Protein AF-A0AAP7IRE2-F1 (afdb_monomer_lite)

Sequence (214 aa):
MSQIKGNGFIITEENGCYTMSWMTGGHQEREVTYPVSKELVDKALRSEQDAYEVELFLETGEWVTKESKEIAMQSYFRSTPTRILVNPSSVERLFSNQEFEELLHKAISSELNPTELDAIGTVDNHLELLLADPVGWQEEIEAVHLEILQEKLNNYIYFLESKQYVERYGDKFDKKVIHITFQYSPSDNGLAFLAAVQKVLQPTDMSLKVELPE

pLDDT: mean 93.35, std 7.05, range [46.44, 98.81]

Structure (mmCIF, N/CA/C/O backbone):
data_AF-A0AAP7IRE2-F1
#
_entry.id   AF-A0AAP7IRE2-F1
#
loop_
_atom_site.group_PDB
_atom_site.id
_atom_site.type_symbol
_atom_site.label_atom_id
_atom_site.label_alt_id
_atom_site.label_comp_id
_atom_site.label_asym_id
_atom_site.label_entity_id
_atom_site.label_seq_id
_atom_site.pdbx_PDB_ins_code
_atom_site.Cartn_x
_atom_site.Cartn_y
_atom_site.Cartn_z
_atom_site.occupancy
_atom_site.B_iso_or_equiv
_atom_site.auth_seq_id
_atom_site.auth_comp_id
_atom_site.auth_asym_id
_atom_site.auth_atom_id
_atom_site.pdbx_PDB_model_num
ATOM 1 N N . MET A 1 1 ? 17.790 -4.896 -54.749 1.00 78.69 1 MET A N 1
ATOM 2 C CA . MET A 1 1 ? 16.922 -4.812 -53.565 1.00 78.69 1 MET A CA 1
ATOM 3 C C . MET A 1 1 ? 16.882 -6.176 -52.908 1.00 78.69 1 MET A C 1
ATOM 5 O O . MET A 1 1 ? 16.417 -7.127 -53.531 1.00 78.69 1 MET A O 1
ATOM 9 N N . SER A 1 2 ? 17.439 -6.282 -51.708 1.00 88.94 2 SER A N 1
ATOM 10 C CA . SER A 1 2 ? 17.362 -7.482 -50.876 1.00 88.94 2 SER A CA 1
ATOM 11 C C . SER A 1 2 ? 16.531 -7.181 -49.625 1.00 88.94 2 SER A C 1
ATOM 13 O O . SER A 1 2 ? 16.519 -6.049 -49.148 1.00 88.94 2 SER A O 1
ATOM 15 N N . GLN A 1 3 ? 15.769 -8.166 -49.144 1.00 90.44 3 GLN A N 1
ATOM 16 C CA . GLN A 1 3 ? 14.924 -8.029 -47.956 1.00 90.44 3 GLN A CA 1
ATOM 17 C C . GLN A 1 3 ? 15.244 -9.127 -46.948 1.00 90.44 3 GLN A C 1
ATOM 19 O O . GLN A 1 3 ? 15.321 -10.304 -47.307 1.00 90.44 3 GLN A O 1
ATOM 24 N N . ILE A 1 4 ? 15.384 -8.738 -45.687 1.00 91.25 4 ILE A N 1
ATOM 25 C CA . ILE A 1 4 ? 15.591 -9.630 -44.548 1.00 91.25 4 ILE A CA 1
ATOM 26 C C . ILE A 1 4 ? 14.412 -9.424 -43.601 1.00 91.25 4 ILE A C 1
ATOM 28 O O . ILE A 1 4 ? 14.101 -8.294 -43.235 1.00 91.25 4 ILE A O 1
ATOM 32 N N . LYS A 1 5 ? 13.738 -10.509 -43.218 1.00 89.62 5 LYS A N 1
ATOM 33 C CA . LYS A 1 5 ? 12.622 -10.465 -42.266 1.00 89.62 5 LYS A CA 1
ATOM 34 C C . LYS A 1 5 ? 13.112 -10.921 -40.899 1.00 89.62 5 LYS A C 1
ATOM 36 O O . LYS A 1 5 ? 13.567 -12.057 -40.772 1.00 89.62 5 LYS A O 1
ATOM 41 N N . GLY A 1 6 ? 13.033 -10.032 -39.917 1.00 83.62 6 GLY A N 1
ATOM 42 C CA . GLY A 1 6 ? 13.197 -10.353 -38.505 1.00 83.62 6 GLY A CA 1
ATOM 43 C C . GLY A 1 6 ? 11.851 -10.642 -37.843 1.00 83.62 6 GLY A C 1
ATOM 44 O O . GLY A 1 6 ? 10.799 -10.574 -38.484 1.00 83.62 6 GLY A O 1
ATOM 45 N N . ASN A 1 7 ? 11.872 -10.973 -36.553 1.00 81.75 7 ASN A N 1
ATOM 46 C CA . ASN A 1 7 ? 10.638 -11.082 -35.782 1.00 81.75 7 ASN A CA 1
ATOM 47 C C . ASN A 1 7 ? 10.113 -9.669 -35.478 1.00 81.75 7 ASN A C 1
ATOM 49 O O . ASN A 1 7 ? 10.723 -8.956 -34.692 1.00 81.75 7 ASN A O 1
ATOM 53 N N . GLY A 1 8 ? 9.027 -9.255 -36.136 1.00 83.75 8 GLY A N 1
ATOM 54 C CA . GLY A 1 8 ? 8.402 -7.938 -35.938 1.00 83.75 8 GLY A CA 1
ATOM 55 C C . GLY A 1 8 ? 8.914 -6.803 -36.836 1.00 83.75 8 GLY A C 1
ATOM 56 O O . GLY A 1 8 ? 8.267 -5.762 -36.893 1.00 83.75 8 GLY A O 1
ATOM 57 N N . PHE A 1 9 ? 9.991 -7.014 -37.604 1.00 91.38 9 PHE A N 1
ATOM 58 C CA . PHE A 1 9 ? 10.590 -5.985 -38.465 1.00 91.38 9 PHE A CA 1
ATOM 59 C C . PHE A 1 9 ? 11.077 -6.520 -39.825 1.00 91.38 9 PHE A C 1
ATOM 61 O O . PHE A 1 9 ? 11.317 -7.717 -40.016 1.00 91.38 9 PHE A O 1
ATOM 68 N N . ILE A 1 10 ? 11.269 -5.615 -40.786 1.00 94.06 10 ILE A N 1
ATOM 69 C CA . ILE A 1 10 ? 11.796 -5.878 -42.130 1.00 94.06 10 ILE A CA 1
ATOM 70 C C . ILE A 1 10 ? 12.982 -4.948 -42.388 1.00 94.06 10 ILE A C 1
ATOM 72 O O . ILE A 1 10 ? 12.887 -3.743 -42.190 1.00 94.06 10 ILE A O 1
ATOM 76 N N . ILE A 1 11 ? 14.097 -5.492 -42.876 1.00 95.38 11 ILE A N 1
ATOM 77 C CA . ILE A 1 11 ? 15.248 -4.715 -43.346 1.00 95.38 11 ILE A CA 1
ATOM 78 C C . ILE A 1 11 ? 15.305 -4.802 -44.869 1.00 95.38 11 ILE A C 1
ATOM 80 O O . ILE A 1 11 ? 15.346 -5.901 -45.424 1.00 95.38 11 ILE A O 1
ATOM 84 N N . THR A 1 12 ? 15.336 -3.654 -45.544 1.00 95.44 12 THR A N 1
ATOM 85 C CA . THR A 1 12 ? 15.512 -3.559 -46.999 1.00 95.44 12 THR A CA 1
ATOM 86 C C . THR A 1 12 ? 16.860 -2.929 -47.315 1.00 95.44 12 THR A C 1
ATOM 88 O O . THR A 1 12 ? 17.174 -1.849 -46.817 1.00 95.44 12 THR A O 1
ATOM 91 N N . GLU A 1 13 ? 17.643 -3.590 -48.164 1.00 93.50 13 GLU A N 1
ATOM 92 C CA . GLU A 1 13 ? 18.909 -3.085 -48.691 1.00 93.50 13 GLU A CA 1
ATOM 93 C C . GLU A 1 13 ? 18.780 -2.780 -50.188 1.00 93.50 13 GLU A C 1
ATOM 95 O O . GLU A 1 13 ? 18.310 -3.595 -50.994 1.00 93.50 13 GLU A O 1
ATOM 100 N N . GLU A 1 14 ? 19.202 -1.575 -50.559 1.00 92.69 14 GLU A N 1
ATOM 101 C CA . GLU A 1 14 ? 19.264 -1.110 -51.937 1.00 92.69 14 GLU A CA 1
ATOM 102 C C . GLU A 1 14 ? 20.531 -0.274 -52.150 1.00 92.69 14 GLU A C 1
ATOM 104 O O . GLU A 1 14 ? 20.698 0.795 -51.567 1.00 92.69 14 GLU A O 1
ATOM 109 N N . ASN A 1 15 ? 21.435 -0.767 -53.004 1.00 89.69 15 ASN A N 1
ATOM 110 C CA . ASN A 1 15 ? 22.696 -0.104 -53.359 1.00 89.69 15 ASN A CA 1
ATOM 111 C C . ASN A 1 15 ? 23.579 0.241 -52.141 1.00 89.69 15 ASN A C 1
ATOM 113 O O . ASN A 1 15 ? 24.249 1.273 -52.125 1.00 89.69 15 ASN A O 1
ATOM 117 N N . GLY A 1 16 ? 23.585 -0.616 -51.115 1.00 84.94 16 GLY A N 1
ATOM 118 C CA . GLY A 1 16 ? 24.336 -0.397 -49.877 1.00 84.94 16 GLY A CA 1
ATOM 119 C C . GLY A 1 16 ? 23.684 0.572 -48.882 1.00 84.94 16 GLY A C 1
ATOM 120 O O . GLY A 1 16 ? 24.255 0.797 -47.814 1.00 84.94 16 GLY A O 1
ATOM 121 N N . CYS A 1 17 ? 22.503 1.115 -49.190 1.00 90.44 17 CYS A N 1
ATOM 122 C CA . CYS A 1 17 ? 21.661 1.838 -48.241 1.00 90.44 17 CYS A CA 1
ATOM 123 C C . CYS A 1 17 ? 20.663 0.870 -47.598 1.00 90.44 17 CYS A C 1
ATOM 125 O O . CYS A 1 17 ? 20.005 0.104 -48.302 1.00 90.44 17 CYS A O 1
ATOM 127 N N . TYR A 1 18 ? 20.538 0.918 -46.271 1.00 95.31 18 TYR A N 1
ATOM 128 C CA . TYR A 1 18 ? 19.639 0.049 -45.516 1.00 95.31 18 TYR A CA 1
ATOM 129 C C . TYR A 1 18 ? 18.501 0.867 -44.908 1.00 95.31 18 TYR A C 1
ATOM 131 O O . TYR A 1 18 ? 18.697 1.986 -44.431 1.00 95.31 18 TYR A O 1
ATOM 139 N N . THR A 1 19 ? 17.312 0.280 -44.897 1.00 95.81 19 THR A N 1
ATOM 140 C CA . THR A 1 19 ? 16.141 0.781 -44.172 1.00 95.81 19 THR A CA 1
ATOM 141 C C . THR A 1 19 ? 15.572 -0.336 -43.312 1.00 95.81 19 THR A C 1
ATOM 143 O O . THR A 1 19 ? 15.639 -1.500 -43.704 1.00 95.81 19 THR A O 1
ATOM 146 N N . MET A 1 20 ? 15.040 0.011 -42.144 1.00 94.88 20 MET A N 1
ATOM 147 C CA . MET A 1 20 ? 14.354 -0.908 -41.237 1.00 94.88 20 MET A CA 1
ATOM 148 C C . MET A 1 20 ? 12.919 -0.418 -41.038 1.00 94.88 20 MET A C 1
ATOM 150 O O . MET A 1 20 ? 12.722 0.772 -40.783 1.00 94.88 20 MET A O 1
ATOM 154 N N . SER A 1 21 ? 11.935 -1.306 -41.190 1.00 93.69 21 SER A N 1
ATOM 155 C CA . SER A 1 21 ? 10.514 -1.023 -40.979 1.00 93.69 21 SER A CA 1
ATOM 156 C C . SER A 1 21 ? 9.860 -2.003 -40.010 1.00 93.69 21 SER A C 1
ATOM 158 O O . SER A 1 21 ? 10.230 -3.175 -39.963 1.00 93.69 21 SER A O 1
ATOM 160 N N . TRP A 1 22 ? 8.908 -1.521 -39.215 1.00 92.25 22 TRP A N 1
ATOM 161 C CA . TRP A 1 22 ? 8.121 -2.310 -38.260 1.00 92.25 22 TRP A CA 1
ATOM 162 C C . TRP A 1 22 ? 6.762 -1.643 -38.023 1.00 92.25 22 TRP A C 1
ATOM 164 O O . TRP A 1 22 ? 6.542 -0.493 -38.411 1.00 92.25 22 TRP A O 1
ATOM 174 N N . MET A 1 23 ? 5.840 -2.368 -37.390 1.00 87.94 23 MET A N 1
ATOM 175 C CA . MET A 1 23 ? 4.554 -1.818 -36.953 1.00 87.94 23 MET A CA 1
ATOM 176 C C . MET A 1 23 ? 4.707 -1.213 -35.554 1.00 87.94 23 MET A C 1
ATOM 178 O O . MET A 1 23 ? 5.136 -1.900 -34.629 1.00 87.94 23 MET A O 1
ATOM 182 N N . THR A 1 24 ? 4.331 0.053 -35.364 1.00 78.25 24 THR A N 1
ATOM 183 C CA . THR A 1 24 ? 4.321 0.673 -34.031 1.00 78.25 24 THR A CA 1
ATOM 184 C C . THR A 1 24 ? 3.213 0.039 -33.190 1.00 78.25 24 THR A C 1
ATOM 186 O O . THR A 1 24 ? 2.031 0.251 -33.470 1.00 78.25 24 THR A O 1
ATOM 189 N N . GLY A 1 25 ? 3.568 -0.746 -32.172 1.00 65.50 25 GLY A N 1
ATOM 190 C CA . GLY A 1 25 ? 2.590 -1.331 -31.252 1.00 65.50 25 GLY A CA 1
ATOM 191 C C . GLY A 1 25 ? 1.790 -0.254 -30.502 1.00 65.50 25 GLY A C 1
ATOM 192 O O . GLY A 1 25 ? 2.346 0.756 -30.079 1.00 65.50 25 GLY A O 1
ATOM 193 N N . GLY A 1 26 ? 0.474 -0.447 -30.337 1.00 60.16 26 GLY A N 1
ATOM 194 C CA . GLY A 1 26 ? -0.407 0.474 -29.601 1.00 60.16 26 GLY A CA 1
ATOM 195 C C . GLY A 1 26 ? -1.767 0.716 -30.270 1.00 60.16 26 GLY A C 1
ATOM 196 O O . GLY A 1 26 ? -2.127 0.058 -31.238 1.00 60.16 26 GLY A O 1
ATOM 197 N N . HIS A 1 27 ? -2.543 1.678 -29.751 1.00 46.44 27 HIS A N 1
ATOM 198 C CA . HIS A 1 27 ? -3.902 1.990 -30.236 1.00 46.44 27 HIS A CA 1
ATOM 199 C C . HIS A 1 27 ? -3.963 2.572 -31.664 1.00 46.44 27 HIS A C 1
ATOM 201 O O . HIS A 1 27 ? -5.038 2.606 -32.261 1.00 46.44 27 HIS A O 1
ATOM 207 N N . GLN A 1 28 ? -2.836 3.045 -32.204 1.00 58.00 28 GLN A N 1
ATOM 208 C CA . GLN A 1 28 ? -2.701 3.530 -33.579 1.00 58.00 28 GLN A CA 1
ATOM 209 C C . GLN A 1 28 ? -1.555 2.781 -34.259 1.00 58.00 28 GLN A C 1
ATOM 211 O O . GLN A 1 28 ? -0.432 3.273 -34.340 1.00 58.00 28 GLN A O 1
ATOM 216 N N . GLU A 1 29 ? -1.848 1.565 -34.709 1.00 75.69 29 GLU A N 1
ATOM 217 C CA . GLU A 1 29 ? -0.893 0.728 -35.426 1.00 75.69 29 GLU A CA 1
ATOM 218 C C . GLU A 1 29 ? -0.570 1.361 -36.790 1.00 75.69 29 GLU A C 1
ATOM 220 O O . GLU A 1 29 ? -1.462 1.581 -37.615 1.00 75.69 29 GLU A O 1
ATOM 225 N N . ARG A 1 30 ? 0.701 1.690 -37.032 1.00 85.12 30 ARG A N 1
ATOM 226 C CA . ARG A 1 30 ? 1.189 2.163 -38.332 1.00 85.12 30 ARG A CA 1
ATOM 227 C C . ARG A 1 30 ? 2.556 1.567 -38.624 1.00 85.12 30 ARG A C 1
ATOM 229 O O . ARG A 1 30 ? 3.348 1.362 -37.710 1.00 85.12 30 ARG A O 1
ATOM 236 N N . GLU A 1 31 ? 2.837 1.331 -39.898 1.00 89.44 31 GLU A N 1
ATOM 237 C CA . GLU A 1 31 ? 4.188 0.982 -40.323 1.00 89.44 31 GLU A CA 1
ATOM 238 C C . GLU A 1 31 ? 5.069 2.236 -40.275 1.00 89.44 31 GLU A C 1
ATOM 240 O O . GLU A 1 31 ? 4.707 3.289 -40.812 1.00 89.44 31 GLU A O 1
ATOM 245 N N . VAL A 1 32 ? 6.219 2.131 -39.619 1.00 91.38 32 VAL A N 1
ATOM 246 C CA . VAL A 1 32 ? 7.272 3.150 -39.628 1.00 91.38 32 VAL A CA 1
ATOM 247 C C . VAL A 1 32 ? 8.489 2.613 -40.361 1.00 91.38 32 VAL A C 1
ATOM 249 O O . VAL A 1 32 ? 8.695 1.406 -40.439 1.00 91.38 32 VAL A O 1
ATOM 252 N N . THR A 1 33 ? 9.282 3.494 -40.966 1.00 94.56 33 THR A N 1
ATOM 253 C CA . THR A 1 33 ? 10.489 3.113 -41.710 1.00 94.56 33 THR A CA 1
ATOM 254 C C . THR A 1 33 ? 11.581 4.139 -41.471 1.00 94.56 33 THR A C 1
ATOM 256 O O . THR A 1 33 ? 11.363 5.334 -41.675 1.00 94.56 33 THR A O 1
ATOM 259 N N . TYR A 1 34 ? 12.764 3.668 -41.085 1.00 94.62 34 TYR A N 1
ATOM 260 C CA . TYR A 1 34 ? 13.911 4.512 -40.766 1.00 94.62 34 TYR A CA 1
ATOM 261 C C . TYR A 1 34 ? 15.153 4.081 -41.556 1.00 94.62 34 TYR A C 1
ATOM 263 O O . TYR A 1 34 ? 15.351 2.883 -41.789 1.00 94.62 34 TYR A O 1
ATOM 271 N N . PRO A 1 35 ? 16.013 5.028 -41.978 1.00 95.31 35 PRO A N 1
ATOM 272 C CA . PRO A 1 35 ? 17.335 4.690 -42.491 1.00 95.31 35 PRO A CA 1
ATOM 273 C C . PRO A 1 35 ? 18.185 4.094 -41.365 1.00 95.31 35 PRO A C 1
ATOM 275 O O . PRO A 1 35 ? 18.185 4.599 -40.245 1.00 95.31 35 PRO A O 1
ATOM 278 N N . VAL A 1 36 ? 18.934 3.034 -41.663 1.00 95.31 36 VAL A N 1
ATOM 279 C CA . VAL A 1 36 ? 19.725 2.299 -40.668 1.00 95.31 36 VAL A CA 1
ATOM 280 C C . VAL A 1 36 ? 21.137 2.037 -41.198 1.00 95.31 36 VAL A C 1
ATOM 282 O O . VAL A 1 36 ? 21.349 1.882 -42.401 1.00 95.31 36 VAL A O 1
ATOM 285 N N . SER A 1 37 ? 22.141 2.037 -40.320 1.00 94.94 37 SER A N 1
ATOM 286 C CA . SER A 1 37 ? 23.516 1.707 -40.711 1.00 94.94 37 SER A CA 1
ATOM 287 C C . SER A 1 37 ? 23.710 0.191 -40.773 1.00 94.94 37 SER A C 1
ATOM 289 O O . SER A 1 37 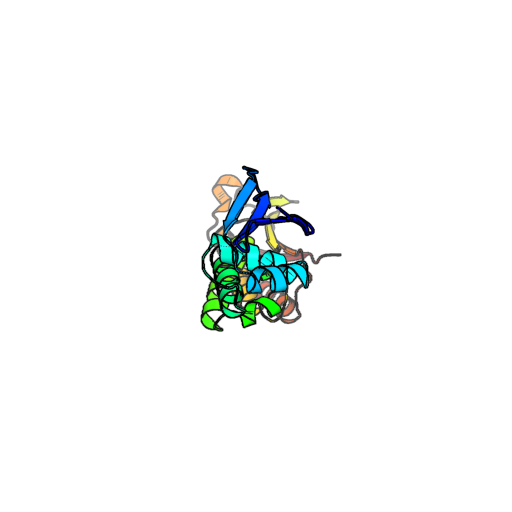? 23.018 -0.561 -40.089 1.00 94.94 37 SER A O 1
ATOM 291 N N . LYS A 1 38 ? 24.699 -0.277 -41.542 1.00 93.31 38 LYS A N 1
ATOM 292 C CA . LYS A 1 38 ? 25.033 -1.710 -41.588 1.00 93.31 38 LYS A CA 1
ATOM 293 C C . LYS A 1 38 ? 25.378 -2.280 -40.202 1.00 93.31 38 LYS A C 1
ATOM 295 O O . LYS A 1 38 ? 24.999 -3.399 -39.893 1.00 93.31 38 LYS A O 1
ATOM 300 N N . GLU A 1 39 ? 26.045 -1.500 -39.353 1.00 93.50 39 GLU A N 1
ATOM 301 C CA . GLU A 1 39 ? 26.366 -1.902 -37.976 1.00 93.50 39 GLU A CA 1
ATOM 302 C C . GLU A 1 39 ? 25.104 -2.136 -37.130 1.00 93.50 39 GLU A C 1
ATOM 304 O O . GLU A 1 39 ? 25.021 -3.115 -36.390 1.00 93.50 39 GLU A O 1
ATOM 309 N N . LEU A 1 40 ? 24.101 -1.266 -37.272 1.00 93.56 40 LEU A N 1
AT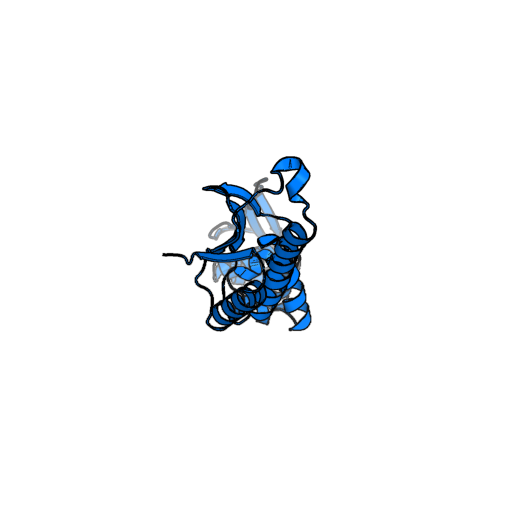OM 310 C CA . LEU A 1 40 ? 22.817 -1.403 -36.585 1.00 93.56 40 LEU A CA 1
ATOM 311 C C . LEU A 1 40 ? 22.001 -2.580 -37.130 1.00 93.56 40 LEU A C 1
ATOM 313 O O . LEU A 1 40 ? 21.372 -3.283 -36.346 1.00 93.56 40 LEU A O 1
ATOM 317 N N . VAL A 1 41 ? 22.070 -2.850 -38.438 1.00 93.81 41 VAL A N 1
ATOM 318 C CA . VAL A 1 41 ? 21.511 -4.073 -39.043 1.00 93.81 41 VAL A CA 1
ATOM 319 C C . VAL A 1 41 ? 22.148 -5.314 -38.416 1.00 93.81 41 VAL A C 1
ATOM 321 O O . VAL A 1 41 ? 21.441 -6.208 -37.953 1.00 93.81 41 VAL A O 1
ATOM 324 N N . ASP A 1 42 ? 23.479 -5.347 -38.333 1.00 94.31 42 ASP A N 1
ATOM 325 C CA . ASP A 1 42 ? 24.215 -6.465 -37.743 1.00 94.31 42 ASP A CA 1
ATOM 326 C C . ASP A 1 42 ? 23.921 -6.629 -36.243 1.00 94.31 42 ASP A C 1
ATOM 328 O O . ASP A 1 42 ? 24.018 -7.746 -35.738 1.00 94.31 42 ASP A O 1
ATOM 332 N N . LYS A 1 43 ? 23.576 -5.556 -35.513 1.00 93.38 43 LYS A N 1
ATOM 333 C CA . LYS A 1 43 ? 23.096 -5.636 -34.121 1.00 93.38 43 LYS A CA 1
ATOM 334 C C . LYS A 1 43 ? 21.668 -6.175 -34.060 1.00 93.38 43 LYS A C 1
ATOM 336 O O . LYS A 1 43 ? 21.450 -7.158 -33.361 1.00 93.38 43 LYS A O 1
ATOM 341 N N . ALA A 1 44 ? 20.731 -5.602 -34.816 1.00 91.88 44 ALA A N 1
ATOM 342 C CA . ALA A 1 44 ? 19.322 -6.002 -34.806 1.00 91.88 44 ALA A CA 1
ATOM 343 C C . ALA A 1 44 ? 19.120 -7.489 -35.149 1.00 91.88 44 ALA A C 1
ATOM 345 O O . ALA A 1 44 ? 18.232 -8.144 -34.617 1.00 91.88 44 ALA A O 1
ATOM 346 N N . LEU A 1 45 ? 19.979 -8.062 -35.995 1.00 93.19 45 LEU A N 1
ATOM 347 C CA . LEU A 1 45 ? 19.909 -9.477 -36.367 1.00 93.19 45 LEU A CA 1
ATOM 348 C C . LEU A 1 45 ? 20.499 -10.449 -35.321 1.00 93.19 45 LEU A C 1
ATOM 350 O O . LEU A 1 45 ? 20.427 -11.660 -35.529 1.00 93.19 45 LEU A O 1
ATOM 354 N N . ARG A 1 46 ? 21.083 -9.971 -34.209 1.00 92.75 46 ARG A N 1
ATOM 355 C CA . ARG A 1 46 ? 21.684 -10.836 -33.167 1.00 92.75 46 ARG A CA 1
ATOM 356 C C . ARG A 1 46 ? 20.657 -11.458 -32.232 1.00 92.75 46 ARG A C 1
ATOM 358 O O . ARG A 1 46 ? 20.813 -12.617 -31.855 1.00 92.75 46 ARG A O 1
ATOM 365 N N . SER A 1 47 ? 19.654 -10.689 -31.819 1.00 89.62 47 SER A N 1
ATOM 366 C CA . SER A 1 47 ? 18.618 -11.123 -30.883 1.00 89.62 47 SER A CA 1
ATOM 367 C C . SER A 1 47 ? 17.393 -10.212 -30.957 1.00 89.62 47 SER A C 1
ATOM 369 O O . SER A 1 47 ? 17.484 -9.080 -31.425 1.00 89.62 47 SER A O 1
ATOM 371 N N . GLU A 1 48 ? 16.252 -10.679 -30.448 1.00 85.00 48 GLU A N 1
ATOM 372 C CA . GLU A 1 48 ? 15.035 -9.857 -30.346 1.00 85.00 48 GLU A CA 1
ATOM 373 C C . GLU A 1 48 ? 15.240 -8.633 -29.441 1.00 85.00 48 GLU A C 1
ATOM 375 O O . GLU A 1 48 ? 14.758 -7.546 -29.746 1.00 85.00 48 GLU A O 1
ATOM 380 N N . GLN A 1 49 ? 16.018 -8.784 -28.363 1.00 83.88 49 GLN A N 1
ATOM 381 C CA . GLN A 1 49 ? 16.374 -7.676 -27.474 1.00 83.88 49 GLN A CA 1
ATOM 382 C C . GLN A 1 49 ? 17.225 -6.626 -28.199 1.00 83.88 49 GLN A C 1
ATOM 384 O O . GLN A 1 49 ? 16.987 -5.430 -28.045 1.00 83.88 49 GLN A O 1
ATOM 389 N N . ASP A 1 50 ? 18.207 -7.062 -28.995 1.00 88.19 50 ASP A N 1
ATOM 390 C CA . ASP A 1 50 ? 19.029 -6.153 -29.792 1.00 88.19 50 ASP A CA 1
ATOM 391 C C . ASP A 1 50 ? 18.198 -5.437 -30.861 1.00 88.19 50 ASP A C 1
ATOM 393 O O . ASP A 1 50 ? 18.380 -4.237 -31.047 1.00 88.19 50 ASP A O 1
ATOM 397 N N . ALA A 1 51 ? 17.283 -6.142 -31.537 1.00 88.94 51 ALA A N 1
ATOM 398 C CA . ALA A 1 51 ? 16.361 -5.551 -32.506 1.00 88.94 51 ALA A CA 1
ATOM 399 C C . ALA A 1 51 ? 15.504 -4.450 -31.875 1.00 88.94 51 ALA A C 1
ATOM 401 O O . ALA A 1 51 ? 15.495 -3.333 -32.382 1.00 88.94 51 ALA A O 1
ATOM 402 N N . TYR A 1 52 ? 14.886 -4.730 -30.725 1.00 87.00 52 TYR A N 1
ATOM 403 C CA . TYR A 1 52 ? 14.082 -3.755 -29.989 1.00 87.00 52 TYR A CA 1
ATOM 404 C C . TYR A 1 52 ? 14.895 -2.526 -29.547 1.00 87.00 52 TYR A C 1
ATOM 406 O O . TYR A 1 52 ? 14.426 -1.393 -29.627 1.00 87.00 52 TYR A O 1
ATOM 414 N N . GLU A 1 53 ? 16.144 -2.715 -29.109 1.00 87.50 53 GLU A N 1
ATOM 415 C CA . GLU A 1 53 ? 17.033 -1.593 -28.784 1.00 87.50 53 GLU A CA 1
ATOM 416 C C . GLU A 1 53 ? 17.379 -0.741 -30.012 1.00 87.50 53 GLU A C 1
ATOM 418 O O . GLU A 1 53 ? 17.477 0.480 -29.885 1.00 87.50 53 GLU A O 1
ATOM 423 N N . VAL A 1 54 ? 17.564 -1.359 -31.188 1.00 90.00 54 VAL A N 1
ATOM 424 C CA . VAL A 1 54 ? 17.772 -0.632 -32.451 1.00 90.00 54 VAL A CA 1
ATOM 425 C C . VAL A 1 54 ? 16.509 0.122 -32.863 1.00 90.00 54 VAL A C 1
ATOM 427 O O . VAL A 1 54 ? 16.621 1.285 -33.240 1.00 90.00 54 VAL A O 1
ATOM 430 N N . GLU A 1 55 ? 15.326 -0.489 -32.762 1.00 90.88 55 GLU A N 1
ATOM 431 C CA . GLU A 1 55 ? 14.041 0.178 -33.020 1.00 90.88 55 GLU A CA 1
ATOM 432 C C . GLU A 1 55 ? 13.902 1.429 -32.147 1.00 90.88 55 GLU A C 1
ATOM 434 O O . GLU A 1 55 ? 13.739 2.531 -32.668 1.00 90.88 55 GLU A O 1
ATOM 439 N N . LEU A 1 56 ? 14.093 1.294 -30.830 1.00 87.44 56 LEU A N 1
ATOM 440 C CA . LEU A 1 56 ? 13.961 2.418 -29.905 1.00 87.44 56 LEU A CA 1
ATOM 441 C C . LEU A 1 56 ? 15.021 3.508 -30.145 1.00 87.44 56 LEU A C 1
ATOM 443 O O . LEU A 1 56 ? 14.704 4.696 -30.061 1.00 87.44 56 LEU A O 1
ATOM 447 N N . PHE A 1 57 ? 16.253 3.133 -30.510 1.00 90.75 57 PHE A N 1
ATOM 448 C CA . PHE A 1 57 ? 17.288 4.087 -30.925 1.00 90.75 57 PHE A CA 1
ATOM 449 C C . PHE A 1 57 ? 16.900 4.848 -32.199 1.00 90.75 57 PHE A C 1
ATOM 451 O O . PHE A 1 57 ? 17.122 6.053 -32.282 1.00 90.75 57 PHE A O 1
ATOM 458 N N . LEU A 1 58 ? 16.307 4.179 -33.191 1.00 91.19 58 LEU A N 1
ATOM 459 C CA . LEU A 1 58 ? 15.866 4.822 -34.430 1.00 91.19 58 LEU A CA 1
ATOM 460 C C . LEU A 1 58 ? 14.672 5.765 -34.200 1.00 91.19 58 LEU A C 1
ATOM 462 O O . LEU A 1 58 ? 14.592 6.802 -34.859 1.00 91.19 58 LEU A O 1
ATOM 466 N N . GLU A 1 59 ? 13.778 5.451 -33.256 1.00 87.25 59 GLU A N 1
ATOM 467 C CA . GLU A 1 59 ? 12.647 6.322 -32.900 1.00 87.25 59 GLU A CA 1
ATOM 468 C C . GLU A 1 59 ? 13.066 7.545 -32.081 1.00 87.25 59 GLU A C 1
ATOM 470 O O . GLU A 1 59 ? 12.568 8.647 -32.320 1.00 87.25 59 GLU A O 1
ATOM 475 N N . THR A 1 60 ? 13.954 7.356 -31.103 1.00 84.25 60 THR A N 1
ATOM 476 C CA . THR A 1 60 ? 14.279 8.382 -30.095 1.00 84.25 60 THR A CA 1
ATOM 477 C C . THR A 1 60 ? 15.585 9.120 -30.373 1.00 84.25 60 THR A C 1
ATOM 479 O O . THR A 1 60 ? 15.775 10.233 -29.890 1.00 84.25 60 THR A O 1
ATOM 482 N N . GLY A 1 61 ? 16.486 8.522 -31.154 1.00 86.31 61 GLY A N 1
ATOM 483 C CA . GLY A 1 61 ? 17.860 8.986 -31.339 1.00 86.31 61 GLY A CA 1
ATOM 484 C C . GLY A 1 61 ? 18.803 8.639 -30.180 1.00 86.31 61 GLY A C 1
ATOM 485 O O . GLY A 1 61 ? 19.981 8.992 -30.244 1.00 86.31 61 GLY A O 1
ATOM 486 N N . GLU A 1 62 ? 18.324 7.951 -29.137 1.00 85.38 62 GLU A N 1
ATOM 487 C CA . GLU A 1 62 ? 19.091 7.630 -27.932 1.00 85.38 62 GLU A CA 1
ATOM 488 C C . GLU A 1 62 ? 19.112 6.125 -27.653 1.00 85.38 62 GLU A C 1
ATOM 490 O O . GLU A 1 62 ? 18.139 5.402 -27.863 1.00 85.38 62 GLU A O 1
ATOM 495 N N . TRP A 1 63 ? 20.254 5.622 -27.182 1.00 85.69 63 TRP A N 1
ATOM 496 C CA . TRP A 1 63 ? 20.357 4.221 -26.788 1.00 85.69 63 TRP A CA 1
ATOM 497 C C . TRP A 1 63 ? 19.717 3.999 -25.430 1.00 85.69 63 TRP A C 1
ATOM 499 O O . TRP A 1 63 ? 19.974 4.740 -24.482 1.00 85.69 63 TRP A O 1
ATOM 509 N N . VAL A 1 64 ? 18.988 2.893 -25.307 1.00 80.94 64 VAL A N 1
ATOM 510 C CA . VAL A 1 64 ? 18.478 2.438 -24.017 1.00 80.94 64 VAL A CA 1
ATOM 511 C C . VAL A 1 64 ? 19.635 1.960 -23.146 1.00 80.94 64 VAL A C 1
ATOM 513 O O . VAL A 1 64 ? 20.061 0.806 -23.195 1.00 80.94 64 VAL A O 1
ATOM 516 N N . THR A 1 65 ? 20.160 2.850 -22.319 1.00 82.56 65 THR A N 1
ATOM 517 C CA . THR A 1 65 ? 21.159 2.509 -21.310 1.00 82.56 65 THR A CA 1
ATOM 518 C C . THR A 1 65 ? 20.487 1.942 -20.064 1.00 82.56 65 THR A C 1
ATOM 520 O O . THR A 1 65 ? 19.298 2.157 -19.819 1.00 82.56 65 THR A O 1
ATOM 523 N N . LYS A 1 66 ? 21.260 1.247 -19.223 1.00 81.19 66 LYS A N 1
ATOM 524 C CA . LYS A 1 66 ? 20.798 0.853 -17.885 1.00 81.19 66 LYS A CA 1
ATOM 525 C C . LYS A 1 66 ? 20.273 2.063 -17.094 1.00 81.19 66 LYS A C 1
ATOM 527 O O . LYS A 1 66 ? 19.210 1.973 -16.494 1.00 81.19 66 LYS A O 1
ATOM 532 N N . GLU A 1 67 ? 20.977 3.188 -17.177 1.00 85.00 67 GLU A N 1
ATOM 533 C CA . GLU A 1 67 ? 20.600 4.451 -16.539 1.00 85.00 67 GLU A CA 1
ATOM 534 C C . GLU A 1 67 ? 19.253 4.980 -17.056 1.00 85.00 67 GLU A C 1
ATOM 536 O O . GLU A 1 67 ? 18.378 5.306 -16.262 1.00 85.00 67 GLU A O 1
ATOM 541 N N . SER A 1 68 ? 19.019 4.971 -18.374 1.00 82.81 68 SER A N 1
ATOM 542 C CA . SER A 1 68 ? 17.731 5.401 -18.943 1.00 82.81 68 SER A CA 1
ATOM 543 C C . SER A 1 68 ? 16.556 4.522 -18.486 1.00 82.81 68 SER A C 1
ATOM 545 O O . SER A 1 68 ? 15.472 5.037 -18.209 1.00 82.81 68 SER A O 1
ATOM 547 N N . LYS A 1 69 ? 16.775 3.204 -18.329 1.00 84.00 69 LYS A N 1
ATOM 548 C CA . LYS A 1 69 ? 15.769 2.272 -17.789 1.00 84.00 69 LYS A CA 1
ATOM 549 C C . LYS A 1 69 ? 15.469 2.575 -16.322 1.00 84.00 69 LYS A C 1
ATOM 551 O O . LYS A 1 69 ? 14.304 2.591 -15.936 1.00 84.00 69 LYS A O 1
ATOM 556 N N . GLU A 1 70 ? 16.498 2.836 -15.517 1.00 88.12 70 GLU A N 1
ATOM 557 C CA . GLU A 1 70 ? 16.338 3.213 -14.108 1.00 88.12 70 GLU A CA 1
ATOM 558 C C . GLU A 1 70 ? 15.594 4.548 -13.968 1.00 88.12 70 GLU A C 1
ATOM 560 O O . GLU A 1 70 ? 14.640 4.621 -13.197 1.00 88.12 70 GLU A O 1
ATOM 565 N N . ILE A 1 71 ? 15.928 5.562 -14.774 1.00 88.81 71 ILE A N 1
ATOM 566 C CA . ILE A 1 71 ? 15.220 6.854 -14.804 1.00 88.81 71 ILE A CA 1
ATOM 567 C C . ILE A 1 71 ? 13.742 6.667 -15.171 1.00 88.81 71 ILE A C 1
ATOM 569 O O . ILE A 1 71 ? 12.864 7.224 -14.507 1.00 88.81 71 ILE A O 1
ATOM 573 N N . ALA A 1 72 ? 13.446 5.865 -16.198 1.00 85.81 72 ALA A N 1
ATOM 574 C CA . ALA A 1 72 ? 12.072 5.566 -16.595 1.00 85.81 72 ALA A CA 1
ATOM 575 C C . ALA A 1 72 ? 11.303 4.847 -15.475 1.00 85.81 72 ALA A C 1
ATOM 577 O O . ALA A 1 72 ? 10.157 5.191 -15.182 1.00 85.81 72 ALA A O 1
ATOM 578 N N . MET A 1 73 ? 11.946 3.894 -14.800 1.00 86.62 73 MET A N 1
ATOM 579 C CA . MET A 1 73 ? 11.351 3.146 -13.697 1.00 86.62 73 MET A CA 1
ATOM 580 C C . MET A 1 73 ? 11.107 4.034 -12.469 1.00 86.62 73 MET A C 1
ATOM 582 O O . MET A 1 73 ? 10.029 3.983 -11.877 1.00 86.62 73 MET A O 1
ATOM 586 N N . GLN A 1 74 ? 12.045 4.926 -12.137 1.00 93.56 74 GLN A N 1
ATOM 587 C CA . GLN A 1 74 ? 11.837 5.940 -11.105 1.00 93.56 74 GLN A CA 1
ATOM 588 C C . GLN A 1 74 ? 10.663 6.865 -11.456 1.00 93.56 74 GLN A C 1
ATOM 590 O O . GLN A 1 74 ? 9.809 7.128 -10.613 1.00 93.56 74 GLN A O 1
ATOM 595 N N . SER A 1 75 ? 10.596 7.355 -12.700 1.00 94.00 75 SER A N 1
ATOM 596 C CA . SER A 1 75 ? 9.494 8.203 -13.176 1.00 94.00 75 SER A CA 1
ATOM 597 C C . SER A 1 75 ? 8.140 7.494 -13.055 1.00 94.00 75 SER A C 1
ATOM 599 O O . SER A 1 75 ? 7.177 8.080 -12.553 1.00 94.00 75 SER A O 1
ATOM 601 N N . TYR A 1 76 ? 8.086 6.208 -13.412 1.00 89.25 76 TYR A N 1
ATOM 602 C CA . TYR A 1 76 ? 6.899 5.375 -13.257 1.00 89.25 76 TYR A CA 1
ATOM 603 C C . TYR A 1 76 ? 6.427 5.315 -11.798 1.00 89.25 76 TYR A C 1
ATOM 605 O O . TYR A 1 76 ? 5.287 5.690 -11.519 1.00 89.25 76 TYR A O 1
ATOM 613 N N . PHE A 1 77 ? 7.296 4.941 -10.854 1.00 91.31 77 PHE A N 1
ATOM 614 C CA . PHE A 1 77 ? 6.916 4.844 -9.439 1.00 91.31 77 PHE A CA 1
ATOM 615 C C . PHE A 1 77 ? 6.590 6.201 -8.804 1.00 91.31 77 PHE A C 1
ATOM 617 O O . PHE A 1 77 ? 5.676 6.276 -7.990 1.00 91.31 77 PHE A O 1
ATOM 624 N N . ARG A 1 78 ? 7.237 7.297 -9.227 1.00 96.38 78 ARG A N 1
ATOM 625 C CA . ARG A 1 78 ? 6.852 8.658 -8.806 1.00 96.38 78 ARG A CA 1
ATOM 626 C C . ARG A 1 78 ? 5.431 9.017 -9.245 1.00 96.38 78 ARG A C 1
ATOM 628 O O . ARG A 1 78 ? 4.709 9.665 -8.493 1.00 96.38 78 ARG A O 1
ATOM 635 N N . SER A 1 79 ? 5.039 8.613 -10.455 1.00 90.75 79 SER A N 1
ATOM 636 C CA . SER A 1 79 ? 3.696 8.874 -10.991 1.00 90.75 79 SER A CA 1
ATOM 637 C C . SER A 1 79 ? 2.624 7.928 -10.444 1.00 90.75 79 SER A C 1
ATOM 639 O O . SER A 1 79 ? 1.458 8.306 -10.383 1.00 90.75 79 SER A O 1
ATOM 641 N N . THR A 1 80 ? 3.010 6.717 -10.028 1.00 90.00 80 THR A N 1
ATOM 642 C CA . THR A 1 80 ? 2.100 5.700 -9.477 1.00 90.00 80 THR A CA 1
ATOM 643 C C . THR A 1 80 ? 2.684 5.051 -8.207 1.00 90.00 80 THR A C 1
ATOM 645 O O . THR A 1 80 ? 3.072 3.879 -8.244 1.00 90.00 80 THR A O 1
ATOM 648 N N . PRO A 1 81 ? 2.751 5.772 -7.068 1.00 94.69 81 PRO A N 1
ATOM 649 C CA . PRO A 1 81 ? 3.440 5.289 -5.865 1.00 94.69 81 PRO A CA 1
ATOM 650 C C . PRO A 1 81 ? 2.895 3.974 -5.299 1.00 94.69 81 PRO A C 1
ATOM 652 O O . PRO A 1 81 ? 3.667 3.150 -4.822 1.00 94.69 81 PRO A O 1
ATOM 655 N N . THR A 1 82 ? 1.592 3.704 -5.420 1.00 92.62 82 THR A N 1
ATOM 656 C CA . THR A 1 82 ? 0.972 2.452 -4.936 1.00 92.62 82 THR A CA 1
ATOM 657 C C . THR A 1 82 ? 1.588 1.194 -5.553 1.00 92.62 82 THR A C 1
ATOM 659 O O . THR A 1 82 ? 1.598 0.131 -4.936 1.00 92.62 82 THR A O 1
ATOM 662 N N . ARG A 1 83 ? 2.200 1.298 -6.742 1.00 93.06 83 ARG A N 1
ATOM 663 C CA . ARG A 1 83 ? 2.900 0.176 -7.388 1.00 93.06 83 ARG A CA 1
ATOM 664 C C . ARG A 1 83 ? 4.153 -0.274 -6.643 1.00 93.06 83 ARG A C 1
ATOM 666 O O . ARG A 1 83 ? 4.595 -1.395 -6.880 1.00 93.06 83 ARG A O 1
ATOM 673 N N . ILE A 1 84 ? 4.691 0.550 -5.744 1.00 93.94 84 ILE A N 1
ATOM 674 C CA . ILE A 1 84 ? 5.821 0.190 -4.880 1.00 93.94 84 ILE A CA 1
ATOM 675 C C . ILE A 1 84 ? 5.450 -0.991 -3.974 1.00 93.94 84 ILE A C 1
ATOM 677 O O . ILE A 1 84 ? 6.248 -1.911 -3.822 1.00 93.94 84 ILE A O 1
ATOM 681 N N . LEU A 1 85 ? 4.214 -1.020 -3.460 1.00 93.44 85 LEU A N 1
ATOM 682 C CA . LEU A 1 85 ? 3.739 -2.013 -2.486 1.00 93.44 85 LEU A CA 1
ATOM 683 C C . LEU A 1 85 ? 3.721 -3.453 -3.028 1.00 93.44 85 LEU A C 1
ATOM 685 O O . LEU A 1 85 ? 3.681 -4.407 -2.258 1.00 93.44 85 LEU A O 1
ATOM 689 N N . VAL A 1 86 ? 3.789 -3.629 -4.352 1.00 91.38 86 VAL A N 1
ATOM 690 C CA . VAL A 1 86 ? 3.835 -4.953 -4.994 1.00 91.38 86 VAL A CA 1
ATOM 691 C C . VAL A 1 86 ? 5.183 -5.647 -4.770 1.00 91.38 86 VAL A C 1
ATOM 693 O O . VAL A 1 86 ? 5.229 -6.868 -4.631 1.00 91.38 86 VAL A O 1
ATOM 696 N N . ASN A 1 87 ? 6.287 -4.894 -4.775 1.00 91.25 87 ASN A N 1
ATOM 697 C CA . ASN A 1 87 ? 7.635 -5.431 -4.564 1.00 91.25 87 ASN A CA 1
ATOM 698 C C . ASN A 1 87 ? 8.578 -4.347 -3.996 1.00 91.25 87 ASN A C 1
ATOM 700 O O . ASN A 1 87 ? 9.464 -3.872 -4.718 1.00 91.25 87 ASN A O 1
ATOM 704 N N . PRO A 1 88 ? 8.395 -3.949 -2.723 1.00 92.62 88 PRO A N 1
ATOM 705 C CA . PRO A 1 88 ? 9.129 -2.838 -2.117 1.00 92.62 88 PRO A CA 1
ATOM 706 C C . PRO A 1 88 ? 10.652 -3.001 -2.191 1.00 92.62 88 PRO A C 1
ATOM 708 O O . PRO A 1 88 ? 11.334 -2.091 -2.660 1.00 92.62 88 PRO A O 1
ATOM 711 N N . SER A 1 89 ? 11.180 -4.189 -1.872 1.00 92.50 89 SER A N 1
ATOM 712 C CA . SER A 1 89 ? 12.624 -4.482 -1.832 1.00 92.50 89 SER A CA 1
ATOM 713 C C . SER A 1 89 ? 13.350 -4.228 -3.158 1.00 92.50 89 SER A C 1
ATOM 715 O O . SER A 1 89 ? 14.538 -3.897 -3.196 1.00 92.50 89 SER A O 1
ATOM 717 N N . SER A 1 90 ? 12.664 -4.438 -4.286 1.00 89.75 90 SER A N 1
ATOM 718 C CA . SER A 1 90 ? 13.253 -4.201 -5.611 1.00 89.75 90 SER A CA 1
ATOM 719 C C . SER A 1 90 ? 13.247 -2.721 -5.981 1.00 89.75 90 SER A C 1
ATOM 721 O O . SER A 1 90 ? 14.127 -2.270 -6.714 1.00 89.75 90 SER A O 1
ATOM 723 N N . VAL A 1 91 ? 12.257 -1.981 -5.484 1.00 91.44 91 VAL A N 1
ATOM 724 C CA . VAL A 1 91 ? 12.033 -0.574 -5.816 1.00 91.44 91 VAL A CA 1
ATOM 725 C C . VAL A 1 91 ? 12.841 0.355 -4.917 1.00 91.44 91 VAL A C 1
ATOM 727 O O . VAL A 1 91 ? 13.337 1.364 -5.407 1.00 91.44 91 VAL A O 1
ATOM 730 N N . GLU A 1 92 ? 13.054 -0.013 -3.653 1.00 94.12 92 GLU A N 1
ATOM 731 C CA . GLU A 1 92 ? 13.881 0.726 -2.689 1.00 94.12 92 GLU A CA 1
ATOM 732 C C . GLU A 1 92 ? 15.250 1.098 -3.278 1.00 94.12 92 GLU A C 1
ATOM 734 O O . GLU A 1 92 ? 15.688 2.243 -3.205 1.00 94.12 92 GLU A O 1
ATOM 739 N N . ARG A 1 93 ? 15.881 0.156 -3.989 1.00 94.12 93 ARG A N 1
ATOM 740 C CA . ARG A 1 93 ? 17.208 0.324 -4.612 1.00 94.12 93 ARG A CA 1
ATOM 741 C C . ARG A 1 93 ? 17.270 1.413 -5.686 1.00 94.12 93 ARG A C 1
ATOM 743 O O . ARG A 1 93 ? 18.365 1.758 -6.123 1.00 94.12 93 ARG A O 1
ATOM 750 N N . LEU A 1 94 ? 16.123 1.898 -6.161 1.00 93.19 94 LEU A N 1
ATOM 751 C CA . LEU A 1 94 ? 16.036 2.934 -7.188 1.00 93.19 94 LEU A CA 1
ATOM 752 C C . LEU A 1 94 ? 16.064 4.345 -6.610 1.00 93.19 94 LEU A C 1
ATOM 754 O O . LEU A 1 94 ? 16.220 5.290 -7.379 1.00 93.19 94 LEU A O 1
ATOM 758 N N . PHE A 1 95 ? 15.886 4.505 -5.302 1.00 96.56 95 PHE A N 1
ATOM 759 C CA . PHE A 1 95 ? 15.665 5.799 -4.673 1.00 96.56 95 PHE A CA 1
ATOM 760 C C . PHE A 1 95 ? 16.640 6.030 -3.519 1.00 96.56 95 PHE A C 1
ATOM 762 O O . PHE A 1 95 ? 17.276 5.112 -3.008 1.00 96.56 95 PHE A O 1
ATOM 769 N N . SER A 1 96 ? 16.772 7.291 -3.108 1.00 97.44 96 SER A N 1
ATOM 770 C CA . SER A 1 96 ? 17.343 7.578 -1.791 1.00 97.44 96 SER A CA 1
ATOM 771 C C . SER A 1 96 ? 16.363 7.137 -0.703 1.00 97.44 96 SER A C 1
ATOM 773 O O . SER A 1 96 ? 15.157 7.169 -0.938 1.00 97.44 96 SER A O 1
ATOM 775 N N . ASN A 1 97 ? 16.855 6.798 0.493 1.00 96.69 97 ASN A N 1
ATOM 776 C CA . ASN A 1 97 ? 15.990 6.392 1.608 1.00 96.69 97 ASN A CA 1
ATOM 777 C C . ASN A 1 97 ? 14.874 7.417 1.873 1.00 96.69 97 ASN A C 1
ATOM 779 O O . ASN A 1 97 ? 13.719 7.038 1.999 1.00 96.69 97 ASN A O 1
ATOM 783 N N . GLN A 1 98 ? 15.212 8.713 1.866 1.00 97.88 98 GLN A N 1
ATOM 784 C CA . GLN A 1 98 ? 14.238 9.787 2.073 1.00 97.88 98 GLN A CA 1
ATOM 785 C C . GLN A 1 98 ? 13.163 9.810 0.977 1.00 97.88 98 GLN A C 1
ATOM 787 O O . GLN A 1 98 ? 11.975 9.874 1.271 1.00 97.88 98 GLN A O 1
ATOM 792 N N . GLU A 1 99 ? 13.563 9.764 -0.297 1.00 98.12 99 GLU A N 1
ATOM 793 C CA . GLU A 1 99 ? 12.597 9.792 -1.401 1.00 98.12 99 GLU A CA 1
ATOM 794 C C . GLU A 1 99 ? 11.720 8.533 -1.410 1.00 98.12 99 GLU A C 1
ATOM 796 O O . GLU A 1 99 ? 10.528 8.610 -1.703 1.00 98.12 99 GLU A O 1
ATOM 801 N N . PHE A 1 100 ? 12.292 7.377 -1.067 1.00 98.25 100 PHE A N 1
ATOM 802 C CA . PHE A 1 100 ? 11.543 6.133 -0.952 1.00 98.25 100 PHE A CA 1
ATOM 803 C C . PHE A 1 100 ? 10.482 6.218 0.149 1.00 98.25 100 PHE A C 1
ATOM 805 O O . PHE A 1 100 ? 9.321 5.915 -0.109 1.00 98.25 100 PHE A O 1
ATOM 812 N N . GLU A 1 101 ? 10.851 6.715 1.329 1.00 98.31 101 GLU A N 1
ATOM 813 C CA . GLU A 1 101 ? 9.938 6.945 2.453 1.00 98.31 101 GLU A CA 1
ATOM 814 C C . GLU A 1 101 ? 8.797 7.903 2.065 1.00 98.31 101 GLU A C 1
ATOM 816 O O . GLU A 1 101 ? 7.623 7.577 2.241 1.00 98.31 101 GLU A O 1
ATOM 821 N N . GLU A 1 102 ? 9.101 9.030 1.408 1.00 98.44 102 GLU A N 1
ATOM 822 C CA . GLU A 1 102 ? 8.087 9.970 0.900 1.00 98.44 102 GLU A CA 1
ATOM 823 C C . GLU A 1 102 ? 7.110 9.317 -0.097 1.00 98.44 102 GLU A C 1
ATOM 825 O O . GLU A 1 102 ? 5.918 9.650 -0.132 1.00 98.44 102 GLU A O 1
ATOM 830 N N . LEU A 1 103 ? 7.596 8.401 -0.938 1.00 98.50 103 LEU A N 1
ATOM 831 C CA . LEU A 1 103 ? 6.757 7.651 -1.870 1.00 98.50 103 LEU A CA 1
ATOM 832 C C . LEU A 1 103 ? 5.910 6.593 -1.156 1.00 98.50 103 LEU A C 1
ATOM 834 O O . LEU A 1 103 ? 4.740 6.435 -1.513 1.00 98.50 103 LEU A O 1
ATOM 838 N N . LEU A 1 104 ? 6.454 5.915 -0.141 1.00 98.50 104 LEU A N 1
ATOM 839 C CA . LEU A 1 104 ? 5.703 4.982 0.699 1.00 98.50 104 LEU A CA 1
ATOM 840 C C . LEU A 1 104 ? 4.570 5.686 1.438 1.00 98.50 104 LEU A C 1
ATOM 842 O O . LEU A 1 104 ? 3.448 5.184 1.411 1.00 98.50 104 LEU A O 1
ATOM 846 N N . HIS A 1 105 ? 4.809 6.876 1.996 1.00 98.62 105 HIS A N 1
ATOM 847 C CA . HIS A 1 105 ? 3.748 7.662 2.626 1.00 98.62 105 HIS A CA 1
ATOM 848 C C . HIS A 1 105 ? 2.605 7.943 1.649 1.00 98.62 105 HIS A C 1
ATOM 850 O O . HIS A 1 105 ? 1.441 7.733 1.975 1.00 98.62 105 HIS A O 1
ATOM 856 N N . LYS A 1 106 ? 2.915 8.367 0.416 1.00 98.38 106 LYS A N 1
ATOM 857 C CA . LYS A 1 106 ? 1.888 8.602 -0.616 1.00 98.38 106 LYS A CA 1
ATOM 858 C C . LYS A 1 106 ? 1.137 7.322 -0.977 1.00 98.38 106 LYS A C 1
ATOM 860 O O . LYS A 1 106 ? -0.080 7.361 -1.133 1.00 98.38 106 LYS A O 1
ATOM 865 N N . ALA A 1 107 ? 1.859 6.215 -1.137 1.00 97.75 107 ALA A N 1
ATOM 866 C CA . ALA A 1 107 ? 1.292 4.923 -1.496 1.00 97.75 107 ALA A CA 1
ATOM 867 C C . ALA A 1 107 ? 0.335 4.413 -0.412 1.00 97.75 107 ALA A C 1
ATOM 869 O O . ALA A 1 107 ? -0.833 4.166 -0.687 1.00 97.75 107 ALA A O 1
ATOM 870 N N . ILE A 1 108 ? 0.813 4.319 0.826 1.00 98.56 108 ILE A N 1
ATOM 871 C CA . ILE A 1 108 ? 0.066 3.755 1.950 1.00 98.56 108 ILE A CA 1
ATOM 872 C C . ILE A 1 108 ? -1.089 4.677 2.347 1.00 98.56 108 ILE A C 1
ATOM 874 O O . ILE A 1 108 ? -2.191 4.186 2.572 1.00 98.56 108 ILE A O 1
ATOM 878 N N . SER A 1 109 ? -0.908 6.002 2.345 1.00 98.44 109 SER A N 1
ATOM 879 C CA . SER A 1 109 ? -2.017 6.935 2.594 1.00 98.44 109 SER A CA 1
ATOM 880 C C . SER A 1 109 ? -3.094 6.853 1.518 1.00 98.44 109 SER A C 1
ATOM 882 O O . SER A 1 109 ? -4.260 7.081 1.823 1.00 98.44 109 SER A O 1
ATOM 884 N N . SER A 1 110 ? -2.740 6.507 0.275 1.00 97.56 110 SER A N 1
ATOM 885 C CA . SER A 1 110 ? -3.729 6.268 -0.781 1.00 97.56 110 SER A CA 1
ATOM 886 C C . SER A 1 110 ? -4.528 4.981 -0.564 1.00 97.56 110 SER A C 1
ATOM 888 O O . SER A 1 110 ? -5.687 4.939 -0.963 1.00 97.56 110 SER A O 1
ATOM 890 N N . GLU A 1 111 ? -3.925 3.943 0.020 1.00 97.06 111 GLU A N 1
ATOM 891 C CA . GLU A 1 111 ? -4.594 2.661 0.286 1.00 97.06 111 GLU A CA 1
ATOM 892 C C . GLU A 1 111 ? -5.420 2.705 1.580 1.00 97.06 111 GLU A C 1
ATOM 894 O O . GLU A 1 111 ? -6.552 2.228 1.618 1.00 97.06 111 GLU A O 1
ATOM 899 N N . LEU A 1 112 ? -4.875 3.307 2.643 1.00 97.94 112 LEU A N 1
ATOM 900 C CA . LEU A 1 112 ? -5.532 3.385 3.946 1.00 97.94 112 LEU A CA 1
ATOM 901 C C . LEU A 1 112 ? -6.439 4.599 4.100 1.00 97.94 112 LEU A C 1
ATOM 903 O O . LEU A 1 112 ? -7.393 4.508 4.860 1.00 97.94 112 LEU A O 1
ATOM 907 N N . ASN A 1 113 ? -6.175 5.719 3.432 1.00 97.44 113 ASN A N 1
ATOM 908 C CA . ASN A 1 113 ? -6.948 6.955 3.569 1.00 97.44 113 ASN A CA 1
ATOM 909 C C . ASN A 1 113 ? -7.201 7.353 5.046 1.00 97.44 113 ASN A C 1
ATOM 911 O O . ASN A 1 113 ? -8.336 7.299 5.530 1.00 97.44 113 ASN A O 1
ATOM 915 N N . PRO A 1 114 ? -6.153 7.733 5.804 1.00 98.00 114 PRO A N 1
ATOM 916 C CA . PRO A 1 114 ? -6.230 7.877 7.262 1.00 98.00 114 PRO A CA 1
ATOM 917 C C . PRO A 1 114 ? -7.231 8.936 7.753 1.00 98.00 114 PRO A C 1
ATOM 919 O O . PRO A 1 114 ? -7.636 8.914 8.915 1.00 98.00 114 PRO A O 1
ATOM 922 N N . THR A 1 115 ? -7.666 9.854 6.887 1.00 97.12 115 THR A N 1
ATOM 923 C CA . THR A 1 115 ? -8.615 10.920 7.235 1.00 97.12 115 THR A CA 1
ATOM 924 C C . THR A 1 115 ? -10.083 10.516 7.119 1.00 97.12 115 THR A C 1
ATOM 926 O O . THR A 1 115 ? -10.951 11.275 7.547 1.00 97.12 115 THR A O 1
ATOM 929 N N . GLU A 1 116 ? -10.389 9.337 6.575 1.00 97.06 116 GLU A N 1
ATOM 930 C CA . GLU A 1 116 ? -11.763 8.872 6.363 1.00 97.06 116 GLU A CA 1
ATOM 931 C C . GLU A 1 116 ? -12.073 7.594 7.157 1.00 97.06 116 GLU A C 1
ATOM 933 O O . GLU A 1 116 ? -11.186 6.828 7.539 1.00 97.06 116 GLU A O 1
ATOM 938 N N . LEU A 1 117 ? -13.363 7.391 7.442 1.00 98.12 117 LEU A N 1
ATOM 939 C CA . LEU A 1 117 ? -13.880 6.131 7.977 1.00 98.12 117 LEU A CA 1
ATOM 940 C C . LEU A 1 117 ? -14.289 5.226 6.814 1.00 98.12 117 LEU A C 1
ATOM 942 O O . LEU A 1 117 ? -14.909 5.711 5.868 1.00 98.12 117 LEU A O 1
ATOM 946 N N . ASP A 1 118 ? -14.049 3.920 6.918 1.00 98.31 118 ASP A N 1
ATOM 947 C CA . ASP A 1 118 ? -14.343 2.996 5.818 1.00 98.31 118 ASP A CA 1
ATOM 948 C C . ASP A 1 118 ? -15.817 2.599 5.851 1.00 98.31 118 ASP A C 1
ATOM 950 O O . ASP A 1 118 ? -16.534 2.720 4.857 1.00 98.31 118 ASP A O 1
ATOM 954 N N . ALA A 1 119 ? -16.302 2.166 7.019 1.00 98.06 119 ALA A N 1
ATOM 955 C CA . ALA A 1 119 ? -17.728 1.981 7.250 1.00 98.06 119 ALA A CA 1
ATOM 956 C C . ALA A 1 119 ? -18.111 2.171 8.720 1.00 98.06 119 ALA A C 1
ATOM 958 O O . ALA A 1 119 ? -17.299 2.049 9.634 1.00 98.06 119 ALA A O 1
ATOM 959 N N . ILE A 1 120 ? -19.394 2.445 8.945 1.00 98.25 120 ILE A N 1
ATOM 960 C CA . ILE A 1 120 ? -19.993 2.578 10.271 1.00 98.25 120 ILE A CA 1
ATOM 961 C C . ILE A 1 120 ? -21.402 1.985 10.260 1.00 98.25 120 ILE A C 1
ATOM 963 O O . ILE A 1 120 ? -22.163 2.182 9.309 1.00 98.25 120 ILE A O 1
ATOM 967 N N . GLY A 1 121 ? -21.764 1.279 11.325 1.00 97.12 121 GLY A N 1
ATOM 968 C CA . GLY A 1 121 ? -23.073 0.660 11.475 1.00 97.12 121 GLY A CA 1
ATOM 969 C C . GLY A 1 121 ? -23.407 0.332 12.924 1.00 97.12 121 GLY A C 1
ATOM 970 O O . GLY A 1 121 ? -22.646 0.625 13.844 1.00 97.12 121 GLY A O 1
ATOM 971 N N . THR A 1 122 ? -24.576 -0.268 13.123 1.00 96.44 122 THR A N 1
ATOM 972 C CA . THR A 1 122 ? -25.019 -0.754 14.430 1.00 96.44 122 THR A CA 1
ATOM 973 C C . THR A 1 122 ? -25.212 -2.267 14.392 1.00 96.44 122 THR A C 1
ATOM 975 O O . THR A 1 122 ? -25.838 -2.794 13.473 1.00 96.44 122 THR A O 1
ATOM 978 N N . VAL A 1 123 ? -24.673 -2.969 15.389 1.00 92.38 123 VAL A N 1
ATOM 979 C CA . VAL A 1 123 ? -24.728 -4.436 15.512 1.00 92.38 123 VAL A CA 1
ATOM 980 C C . VAL A 1 123 ? -25.039 -4.772 16.964 1.00 92.38 123 VAL A C 1
ATOM 982 O O . VAL A 1 123 ? -24.301 -4.354 17.848 1.00 92.38 123 VAL A O 1
ATOM 985 N N . ASP A 1 124 ? -26.145 -5.474 17.226 1.00 88.62 124 ASP A N 1
ATOM 986 C CA . ASP A 1 124 ? -26.549 -5.909 18.575 1.00 88.62 124 ASP A CA 1
ATOM 987 C C . ASP A 1 124 ? -26.450 -4.811 19.661 1.00 88.62 124 ASP A C 1
ATOM 989 O O . ASP A 1 124 ? -25.944 -5.043 20.753 1.00 88.62 124 ASP A O 1
ATOM 993 N N . ASN A 1 125 ? -26.937 -3.598 19.360 1.00 91.06 125 ASN A N 1
ATOM 994 C CA . ASN A 1 125 ? -26.879 -2.417 20.245 1.00 91.06 125 ASN A CA 1
ATOM 995 C C . ASN A 1 125 ? -25.461 -1.863 20.533 1.00 91.06 125 ASN A C 1
ATOM 997 O O . ASN A 1 125 ? -25.264 -1.042 21.435 1.00 91.06 125 ASN A O 1
ATOM 1001 N N . HIS A 1 126 ? -24.476 -2.245 19.725 1.00 94.31 126 HIS A N 1
ATOM 1002 C CA . HIS A 1 126 ? -23.170 -1.599 19.641 1.00 94.31 126 HIS A CA 1
ATOM 1003 C C . HIS A 1 126 ? -23.087 -0.702 18.407 1.00 94.31 126 HIS A C 1
ATOM 1005 O O . HIS A 1 126 ? -23.692 -0.991 17.372 1.00 94.31 126 HIS A O 1
ATOM 1011 N N . LEU A 1 127 ? -22.307 0.373 18.512 1.00 97.81 127 LEU A N 1
ATOM 1012 C CA . LEU A 1 127 ? -21.846 1.129 17.351 1.00 97.81 127 LEU A CA 1
ATOM 1013 C C . LEU A 1 127 ? -20.539 0.499 16.869 1.00 97.81 127 LEU A C 1
ATOM 1015 O O . LEU A 1 127 ? -19.600 0.400 17.657 1.00 97.81 127 LEU A O 1
ATOM 1019 N N . GLU A 1 128 ? -20.466 0.087 15.609 1.00 98.19 128 GLU A N 1
ATOM 1020 C CA . GLU A 1 128 ? -19.286 -0.557 15.027 1.00 98.19 128 GLU A CA 1
ATOM 1021 C C . GLU A 1 128 ? -18.746 0.268 13.855 1.00 98.19 128 GLU A C 1
ATOM 1023 O O . GLU A 1 128 ? -19.496 0.641 12.951 1.00 98.19 128 GLU A O 1
ATOM 1028 N N . LEU A 1 129 ? -17.450 0.575 13.891 1.00 98.56 129 LEU A N 1
ATOM 1029 C CA . LEU A 1 129 ? -16.698 1.225 12.821 1.00 98.56 129 LEU A CA 1
ATOM 1030 C C . LEU A 1 129 ? -15.752 0.188 12.221 1.00 98.56 129 LEU A C 1
ATOM 1032 O O . LEU A 1 129 ? -14.905 -0.341 12.938 1.00 98.56 129 LEU A O 1
ATOM 1036 N N . LEU A 1 130 ? -15.888 -0.086 10.927 1.00 98.50 130 LEU A N 1
ATOM 1037 C CA . LEU A 1 130 ? -15.006 -0.993 10.197 1.00 98.50 130 LEU A CA 1
ATOM 1038 C C . LEU A 1 130 ? -13.790 -0.221 9.682 1.00 98.50 130 LEU A C 1
ATOM 1040 O O . LEU A 1 130 ? -13.963 0.840 9.086 1.00 98.50 130 LEU A O 1
ATOM 1044 N N . LEU A 1 131 ? -12.601 -0.787 9.877 1.00 98.69 131 LEU A N 1
ATOM 1045 C CA . LEU A 1 131 ? -11.340 -0.384 9.263 1.00 98.69 131 LEU A CA 1
ATOM 1046 C C . LEU A 1 131 ? -10.808 -1.575 8.458 1.00 98.69 131 LEU A C 1
ATOM 1048 O O . LEU A 1 131 ? -10.445 -2.601 9.032 1.00 98.69 131 LEU A O 1
ATOM 1052 N N . ALA A 1 132 ? -10.757 -1.449 7.139 1.00 98.38 132 ALA A N 1
ATOM 1053 C CA . ALA A 1 132 ? -10.136 -2.427 6.260 1.00 98.38 132 ALA A CA 1
ATOM 1054 C C . ALA A 1 132 ? -8.689 -2.015 5.966 1.00 98.38 132 ALA A C 1
ATOM 1056 O O . ALA A 1 132 ? -8.435 -0.909 5.487 1.00 98.38 132 ALA A O 1
ATOM 1057 N N . ASP A 1 133 ? -7.743 -2.906 6.256 1.00 98.38 133 ASP A N 1
ATOM 1058 C CA . ASP A 1 133 ? -6.325 -2.708 5.972 1.00 98.38 133 ASP A CA 1
ATOM 1059 C C . ASP A 1 133 ? -5.874 -3.635 4.824 1.00 98.38 133 ASP A C 1
ATOM 1061 O O . ASP A 1 133 ? -5.718 -4.847 5.032 1.00 98.38 133 ASP A O 1
ATOM 1065 N N . PRO A 1 134 ? -5.694 -3.097 3.602 1.00 97.25 134 PRO A N 1
ATOM 1066 C CA . PRO A 1 134 ? -5.228 -3.854 2.445 1.00 97.25 134 PRO A CA 1
ATOM 1067 C C . PRO A 1 134 ? -3.694 -3.898 2.321 1.00 97.25 134 PRO A C 1
ATOM 1069 O O . PRO A 1 134 ? -3.177 -4.437 1.344 1.00 97.25 134 PRO A O 1
ATOM 1072 N N . VAL A 1 135 ? -2.939 -3.294 3.241 1.00 97.56 135 VAL A N 1
ATOM 1073 C CA . VAL A 1 135 ? -1.494 -3.088 3.085 1.00 97.56 135 VAL A CA 1
ATOM 1074 C C . VAL A 1 135 ? -0.718 -4.294 3.626 1.00 97.56 135 VAL A C 1
ATOM 1076 O O . VAL A 1 135 ? -1.094 -4.929 4.613 1.00 97.56 135 VAL A O 1
ATOM 1079 N N . GLY A 1 136 ? 0.351 -4.664 2.916 1.00 96.31 136 GLY A N 1
ATOM 1080 C CA . GLY A 1 136 ? 1.248 -5.749 3.314 1.00 96.31 136 GLY A CA 1
ATOM 1081 C C . GLY A 1 136 ? 2.172 -5.365 4.473 1.00 96.31 136 GLY A C 1
ATOM 1082 O O . GLY A 1 136 ? 2.298 -4.200 4.821 1.00 96.31 136 GLY A O 1
ATOM 1083 N N . TRP A 1 137 ? 2.857 -6.357 5.044 1.00 97.31 137 TRP A N 1
ATOM 1084 C CA . TRP A 1 137 ? 3.716 -6.199 6.227 1.00 97.31 137 TRP A CA 1
ATOM 1085 C C . TRP A 1 137 ? 5.195 -6.498 5.935 1.00 97.31 137 TRP A C 1
ATOM 1087 O O . TRP A 1 137 ? 5.880 -7.149 6.722 1.00 97.31 137 TRP A O 1
ATOM 1097 N N . GLN A 1 138 ? 5.682 -6.093 4.760 1.00 96.00 138 GLN A N 1
ATOM 1098 C CA . GLN A 1 138 ? 7.095 -6.224 4.396 1.00 96.00 138 GLN A CA 1
ATOM 1099 C C . GLN A 1 138 ? 7.966 -5.252 5.210 1.00 96.00 138 GLN A C 1
ATOM 1101 O O . GLN A 1 138 ? 7.550 -4.128 5.488 1.00 96.00 138 GLN A O 1
ATOM 1106 N N . GLU A 1 139 ? 9.188 -5.672 5.553 1.00 96.38 139 GLU A N 1
ATOM 1107 C CA . GLU A 1 139 ? 10.120 -4.913 6.407 1.00 96.38 139 GLU A CA 1
ATOM 1108 C C . GLU A 1 139 ? 10.376 -3.494 5.876 1.00 96.38 139 GLU A C 1
ATOM 1110 O O . GLU A 1 139 ? 10.398 -2.535 6.645 1.00 96.38 139 GLU A O 1
ATOM 1115 N N . GLU A 1 140 ? 10.490 -3.334 4.555 1.00 96.19 140 GLU A N 1
ATOM 1116 C CA . GLU A 1 140 ? 10.801 -2.051 3.916 1.00 96.19 140 GLU A CA 1
ATOM 1117 C C . GLU A 1 140 ? 9.669 -1.021 4.030 1.00 96.19 140 GLU A C 1
ATOM 1119 O O . GLU A 1 140 ? 9.908 0.167 3.824 1.00 96.19 140 GLU A O 1
ATOM 1124 N N . ILE A 1 141 ? 8.437 -1.458 4.318 1.00 97.25 141 ILE A N 1
ATOM 1125 C CA . ILE A 1 141 ? 7.258 -0.578 4.385 1.00 97.25 141 ILE A CA 1
ATOM 1126 C C . ILE A 1 141 ? 6.644 -0.488 5.780 1.00 97.25 141 ILE A C 1
ATOM 1128 O O . ILE A 1 141 ? 5.877 0.435 6.048 1.00 97.25 141 ILE A O 1
ATOM 1132 N N . GLU A 1 142 ? 6.984 -1.425 6.665 1.00 98.06 142 GLU A N 1
ATOM 1133 C CA . GLU A 1 142 ? 6.344 -1.624 7.965 1.00 98.06 142 GLU A CA 1
ATOM 1134 C C . GLU A 1 142 ? 6.331 -0.356 8.827 1.00 98.06 142 GLU A C 1
ATOM 1136 O O . GLU A 1 142 ? 5.307 -0.030 9.423 1.00 98.06 142 GLU A O 1
ATOM 1141 N N . ALA A 1 143 ? 7.440 0.389 8.872 1.00 98.25 143 ALA A N 1
ATOM 1142 C CA . ALA A 1 143 ? 7.534 1.598 9.691 1.00 98.25 143 ALA A CA 1
ATOM 1143 C C . ALA A 1 143 ? 6.509 2.667 9.268 1.00 98.25 143 ALA A C 1
ATOM 1145 O O . ALA A 1 143 ? 5.770 3.184 10.106 1.00 98.25 143 ALA A O 1
ATOM 1146 N N . VAL A 1 144 ? 6.421 2.939 7.963 1.00 98.62 144 VAL A N 1
ATOM 1147 C CA . VAL A 1 144 ? 5.484 3.920 7.392 1.00 98.62 144 VAL A CA 1
ATOM 1148 C C . VAL A 1 144 ? 4.041 3.411 7.478 1.00 98.62 144 VAL A C 1
ATOM 1150 O O . VAL A 1 144 ? 3.116 4.183 7.733 1.00 98.62 144 VAL A O 1
ATOM 1153 N N . HIS A 1 145 ? 3.832 2.101 7.310 1.00 98.69 145 HIS A N 1
ATOM 1154 C CA . HIS A 1 145 ? 2.519 1.476 7.483 1.00 98.69 145 HIS A CA 1
ATOM 1155 C C . HIS A 1 145 ? 1.999 1.651 8.908 1.00 98.69 145 HIS A C 1
ATOM 1157 O O . HIS A 1 145 ? 0.874 2.116 9.085 1.00 98.69 145 HIS A O 1
ATOM 1163 N N . LEU A 1 146 ? 2.823 1.365 9.918 1.00 98.75 146 LEU A N 1
ATOM 1164 C CA . LEU A 1 146 ? 2.466 1.550 11.325 1.00 98.75 146 LEU A CA 1
ATOM 1165 C C . LEU A 1 146 ? 2.112 3.004 11.648 1.00 98.75 146 LEU A C 1
ATOM 1167 O O . LEU A 1 146 ? 1.138 3.245 12.362 1.00 98.75 146 LEU A O 1
ATOM 1171 N N . GLU A 1 147 ? 2.864 3.966 11.115 1.00 98.69 147 GLU A N 1
ATOM 1172 C CA . GLU A 1 147 ? 2.586 5.390 11.307 1.00 98.69 147 GLU A CA 1
ATOM 1173 C C . GLU A 1 147 ? 1.206 5.778 10.759 1.00 98.69 147 GLU A C 1
ATOM 1175 O O . GLU A 1 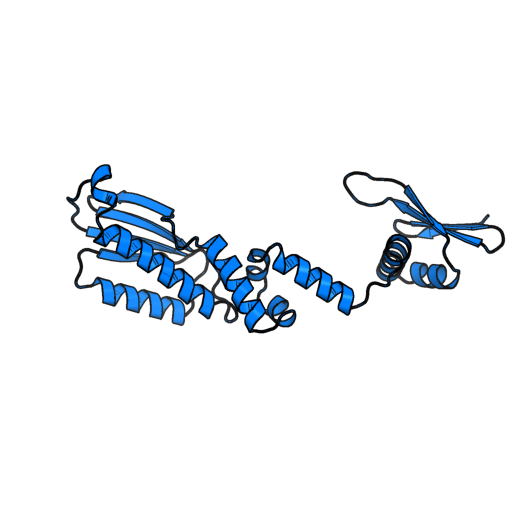147 ? 0.375 6.319 11.490 1.00 98.69 147 GLU A O 1
ATOM 1180 N N . ILE A 1 148 ? 0.911 5.426 9.506 1.00 98.81 148 ILE A N 1
ATOM 1181 C CA . ILE A 1 148 ? -0.362 5.782 8.862 1.00 98.81 148 ILE A CA 1
ATOM 1182 C C . ILE A 1 148 ? -1.535 5.010 9.477 1.00 98.81 148 ILE A C 1
ATOM 1184 O O . ILE A 1 148 ? -2.624 5.563 9.657 1.00 98.81 148 ILE A O 1
ATOM 1188 N N . LEU A 1 149 ? -1.333 3.746 9.856 1.00 98.75 149 LEU A N 1
ATOM 1189 C CA . LEU A 1 149 ? -2.346 2.970 10.565 1.00 98.75 149 LEU A CA 1
ATOM 1190 C C . LEU A 1 149 ? -2.661 3.592 11.935 1.00 98.75 149 LEU A C 1
ATOM 1192 O O . LEU A 1 149 ? -3.827 3.645 12.336 1.00 98.75 149 LEU A O 1
ATOM 1196 N N . GLN A 1 150 ? -1.650 4.112 12.636 1.00 98.75 150 GLN A N 1
ATOM 1197 C CA . GLN A 1 150 ? -1.841 4.867 13.871 1.00 98.75 150 GLN A CA 1
ATOM 1198 C C . GLN A 1 150 ? -2.639 6.152 13.637 1.00 98.75 150 GLN A C 1
ATOM 1200 O O . GLN A 1 150 ? -3.566 6.426 14.401 1.00 98.75 150 GLN A O 1
ATOM 1205 N N . GLU A 1 151 ? -2.335 6.925 12.593 1.00 98.69 151 GLU A N 1
ATOM 1206 C CA . GLU A 1 151 ? -3.123 8.108 12.224 1.00 98.69 151 GLU A CA 1
ATOM 1207 C C . GLU A 1 151 ? -4.589 7.754 11.953 1.00 98.69 151 GLU A C 1
ATOM 1209 O O . GLU A 1 151 ? -5.490 8.396 12.503 1.00 98.69 151 GLU A O 1
ATOM 1214 N N . LYS A 1 152 ? -4.836 6.689 11.180 1.00 98.69 152 LYS A N 1
ATOM 1215 C CA . LYS A 1 152 ? -6.191 6.223 10.870 1.00 98.69 152 LYS A CA 1
ATOM 1216 C C . LYS A 1 152 ? -6.944 5.804 12.130 1.00 98.69 152 LYS A C 1
ATOM 1218 O O . LYS A 1 152 ? -8.062 6.254 12.357 1.00 98.69 152 LYS A O 1
ATOM 1223 N N . LEU A 1 153 ? -6.336 5.003 13.003 1.00 98.62 153 LEU A N 1
ATOM 1224 C CA . LEU A 1 153 ? -6.965 4.611 14.269 1.00 98.62 153 LEU A CA 1
ATOM 1225 C C . LEU A 1 153 ? -7.240 5.817 15.175 1.00 98.62 153 LEU A C 1
ATOM 1227 O O . LEU A 1 153 ? -8.311 5.890 15.779 1.00 98.62 153 LEU A O 1
ATOM 1231 N N . ASN A 1 154 ? -6.330 6.791 15.229 1.00 98.56 154 ASN A N 1
ATOM 1232 C CA . ASN A 1 154 ? -6.548 8.033 15.968 1.00 98.56 154 ASN A CA 1
ATOM 1233 C C . ASN A 1 154 ? -7.737 8.827 15.413 1.00 98.56 154 ASN A C 1
ATOM 1235 O O . ASN A 1 154 ? -8.515 9.365 16.198 1.00 98.56 154 ASN A O 1
ATOM 1239 N N . ASN A 1 155 ? -7.929 8.862 14.091 1.00 98.69 155 ASN A N 1
ATOM 1240 C CA . ASN A 1 155 ? -9.103 9.481 13.472 1.00 98.69 155 ASN A CA 1
ATOM 1241 C C . ASN A 1 155 ? -10.410 8.783 13.898 1.00 98.69 155 ASN A C 1
ATOM 1243 O O . ASN A 1 155 ? -11.386 9.445 14.250 1.00 98.69 155 ASN A O 1
ATOM 1247 N N . TYR A 1 156 ? -10.419 7.447 13.955 1.00 98.62 156 TYR A N 1
ATOM 1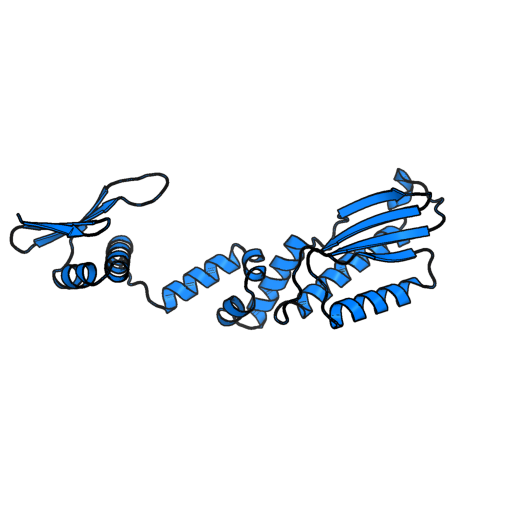248 C CA . TYR A 1 156 ? -11.587 6.669 14.390 1.00 98.62 156 TYR A CA 1
ATOM 1249 C C . TYR A 1 156 ? -11.909 6.917 15.867 1.00 98.62 156 TYR A C 1
ATOM 1251 O O . TYR A 1 156 ? -13.067 7.137 16.227 1.00 98.62 156 TYR A O 1
ATOM 1259 N N . ILE A 1 157 ? -10.884 6.926 16.722 1.00 98.44 157 ILE A N 1
ATOM 1260 C CA . ILE A 1 157 ? -11.019 7.251 18.146 1.00 98.44 157 ILE A CA 1
ATOM 1261 C C . ILE A 1 157 ? -11.555 8.676 18.301 1.00 98.44 157 ILE A C 1
ATOM 1263 O O . ILE A 1 157 ? -12.554 8.883 18.987 1.00 98.44 157 ILE A O 1
ATOM 1267 N N . TYR A 1 158 ? -10.967 9.645 17.596 1.00 98.38 158 TYR A N 1
ATOM 1268 C CA . TYR A 1 158 ? -11.407 11.035 17.632 1.00 98.38 158 TYR A CA 1
ATOM 1269 C C . TYR A 1 158 ? -12.868 11.187 17.202 1.00 98.38 158 TYR A C 1
ATOM 1271 O O . TYR A 1 158 ? -13.631 11.892 17.864 1.00 98.38 158 TYR A O 1
ATOM 1279 N N . PHE A 1 159 ? -13.296 10.513 16.133 1.00 98.56 159 PHE A N 1
ATOM 1280 C CA . PHE A 1 159 ? -14.685 10.523 15.675 1.00 98.56 159 PHE A CA 1
ATOM 1281 C C . PHE A 1 159 ? -15.663 10.034 16.760 1.00 98.56 159 PHE A C 1
ATOM 1283 O O . PHE A 1 159 ? -16.731 10.628 16.955 1.00 98.56 159 PHE A O 1
ATOM 1290 N N . LEU A 1 160 ? -15.290 8.983 17.497 1.00 97.75 160 LEU A N 1
ATOM 1291 C CA . LEU A 1 160 ? -16.077 8.447 18.609 1.00 97.75 160 LEU A CA 1
ATOM 1292 C C . LEU A 1 160 ? -16.084 9.393 19.819 1.00 97.75 160 LEU A C 1
ATOM 1294 O O . LEU A 1 160 ? -17.154 9.701 20.346 1.00 97.75 160 LEU A O 1
ATOM 1298 N N . GLU A 1 161 ? -14.924 9.896 20.236 1.00 96.88 161 GLU A N 1
ATOM 1299 C CA . GLU A 1 161 ? -14.785 10.798 21.389 1.00 96.88 161 GLU A CA 1
ATOM 1300 C C . GLU A 1 161 ? -15.499 12.136 21.175 1.00 96.88 161 GLU A C 1
ATOM 1302 O O . GLU A 1 161 ? -16.171 12.649 22.072 1.00 96.88 161 GLU A O 1
ATOM 1307 N N . SER A 1 162 ? -15.404 12.682 19.962 1.00 97.81 162 SER A N 1
ATOM 1308 C CA . SER A 1 162 ? -16.086 13.917 19.560 1.00 97.81 162 SER A CA 1
ATOM 1309 C C . SER A 1 162 ? -17.577 13.724 19.271 1.00 97.81 162 SER A C 1
ATOM 1311 O O . SER A 1 162 ? -18.273 14.699 18.980 1.00 97.81 162 SER A O 1
ATOM 1313 N N . LYS A 1 163 ? -18.092 12.492 19.395 1.00 97.31 163 LYS A N 1
ATOM 1314 C CA . LYS A 1 163 ? -19.513 12.151 19.244 1.00 97.31 163 LYS A CA 1
ATOM 1315 C C . LYS A 1 163 ? -20.109 12.525 17.883 1.00 97.31 163 LYS A C 1
ATOM 1317 O O . LYS A 1 163 ? -21.310 12.778 17.778 1.00 97.31 163 LYS A O 1
ATOM 1322 N N . GLN A 1 164 ? -19.306 12.505 16.820 1.00 98.12 164 GLN A N 1
ATOM 1323 C CA . GLN A 1 164 ? -19.754 12.863 15.466 1.00 98.12 164 GLN A CA 1
ATOM 1324 C C . GLN A 1 164 ? -20.870 11.947 14.929 1.00 98.12 164 GLN A C 1
ATOM 1326 O O . GLN A 1 164 ? -21.651 12.346 14.070 1.00 98.12 164 GLN A O 1
ATOM 1331 N N . TYR A 1 165 ? -21.008 10.733 15.468 1.00 97.31 165 TYR A N 1
ATOM 1332 C CA . TYR A 1 165 ? -22.063 9.787 15.096 1.00 97.31 165 TYR A CA 1
ATOM 1333 C C . TYR A 1 165 ? -23.457 10.135 15.652 1.00 97.31 165 TYR A C 1
ATOM 1335 O O . TYR A 1 165 ? -24.454 9.604 15.155 1.00 97.31 165 TYR A O 1
ATOM 1343 N N . VAL A 1 166 ? -23.560 10.984 16.682 1.00 97.62 166 VAL A N 1
ATOM 1344 C CA . VAL A 1 166 ? -24.779 11.102 17.507 1.00 97.62 166 VAL A CA 1
ATOM 1345 C C . VAL A 1 166 ? -25.991 11.596 16.726 1.00 97.62 166 VAL A C 1
ATOM 1347 O O . VAL A 1 166 ? -27.088 11.083 16.937 1.00 97.62 166 VAL A O 1
ATOM 1350 N N . GLU A 1 167 ? -25.815 12.545 15.805 1.00 97.38 167 GLU A N 1
ATOM 1351 C CA . GLU A 1 167 ? -26.923 13.071 14.995 1.00 97.38 167 GLU A CA 1
ATOM 1352 C C . GLU A 1 167 ? -27.604 11.970 14.169 1.00 97.38 167 GLU A C 1
ATOM 1354 O O . GLU A 1 167 ? -28.823 11.968 14.003 1.00 97.38 167 GLU A O 1
ATOM 1359 N N . ARG A 1 168 ? -26.820 10.999 13.687 1.00 96.75 168 ARG A N 1
ATOM 1360 C CA . ARG A 1 168 ? -27.294 9.939 12.795 1.00 96.75 168 ARG A CA 1
ATOM 1361 C C . ARG A 1 168 ? -27.703 8.665 13.528 1.00 96.75 168 ARG A C 1
ATOM 1363 O O . ARG A 1 168 ? -28.668 8.023 13.122 1.00 96.75 168 ARG A O 1
ATOM 1370 N N . TYR A 1 169 ? -26.968 8.286 14.569 1.00 96.31 169 TYR A N 1
ATOM 1371 C CA . TYR A 1 169 ? -27.094 6.977 15.218 1.00 96.31 169 TYR A CA 1
ATOM 1372 C C . TYR A 1 169 ? -27.621 7.055 16.660 1.00 96.31 169 TYR A C 1
ATOM 1374 O O . TYR A 1 169 ? -27.972 6.029 17.240 1.00 96.31 169 TYR A O 1
ATOM 1382 N N . GLY A 1 170 ? -27.726 8.254 17.241 1.00 95.12 170 GLY A N 1
ATOM 1383 C CA . GLY A 1 170 ? -28.004 8.442 18.665 1.00 95.12 170 GLY A CA 1
ATOM 1384 C C . GLY A 1 170 ? -26.776 8.176 19.542 1.00 95.12 170 GLY A C 1
ATOM 1385 O O . GLY A 1 170 ? -25.690 7.923 19.038 1.00 95.12 170 GLY A O 1
ATOM 1386 N N . ASP A 1 171 ? -26.940 8.258 20.867 1.00 94.31 171 ASP A N 1
ATOM 1387 C CA . ASP A 1 171 ? -25.835 8.130 21.845 1.00 94.31 171 ASP A CA 1
ATOM 1388 C C . ASP A 1 171 ? -26.053 7.008 22.875 1.00 94.31 171 ASP A C 1
ATOM 1390 O O . ASP A 1 171 ? -25.466 7.003 23.954 1.00 94.31 171 ASP A O 1
ATOM 1394 N N . LYS A 1 172 ? -26.963 6.072 22.585 1.00 93.25 172 LYS A N 1
ATOM 1395 C CA . LYS A 1 172 ? -27.318 4.978 23.497 1.00 93.25 172 LYS A CA 1
ATOM 1396 C C . LYS A 1 172 ? -26.789 3.659 22.953 1.00 93.25 172 LYS A C 1
ATOM 1398 O O . LYS A 1 172 ? -27.522 2.944 22.283 1.00 93.25 172 LYS A O 1
ATOM 1403 N N . PHE A 1 173 ? -25.531 3.366 23.261 1.00 94.81 173 PHE A N 1
ATOM 1404 C CA . PHE A 1 173 ? -24.874 2.108 22.914 1.00 94.81 173 PHE A CA 1
ATOM 1405 C C . PHE A 1 173 ? -24.255 1.482 24.156 1.00 94.81 173 PHE A C 1
ATOM 1407 O O . PHE A 1 173 ? -23.716 2.205 24.995 1.00 94.81 173 PHE A O 1
ATOM 1414 N N . ASP A 1 174 ? -24.291 0.152 24.243 1.00 92.00 174 ASP A N 1
ATOM 1415 C CA . ASP A 1 174 ? -23.620 -0.577 25.329 1.00 92.00 174 ASP A CA 1
ATOM 1416 C C . ASP A 1 174 ? -22.093 -0.528 25.163 1.00 92.00 174 ASP A C 1
ATOM 1418 O O . ASP A 1 174 ? -21.347 -0.545 26.142 1.00 92.00 174 ASP A O 1
ATOM 1422 N N . LYS A 1 175 ? -21.631 -0.441 23.907 1.00 93.62 175 LYS A N 1
ATOM 1423 C CA . LYS A 1 175 ? -20.218 -0.381 23.532 1.00 93.62 175 LYS A CA 1
ATOM 1424 C C . LYS A 1 175 ? -20.016 0.286 22.175 1.00 93.62 175 LYS A C 1
ATOM 1426 O O . LYS A 1 175 ? -20.895 0.242 21.309 1.00 93.62 175 LYS A O 1
ATOM 1431 N N . LYS A 1 176 ? -18.825 0.846 21.978 1.00 97.19 176 LYS A N 1
ATOM 1432 C CA . LYS A 1 176 ? -18.319 1.313 20.684 1.00 97.19 176 LYS A CA 1
ATOM 1433 C C . LYS A 1 176 ? -17.178 0.399 20.242 1.00 97.19 176 LYS A C 1
ATOM 1435 O O . LYS A 1 176 ? -16.238 0.160 20.998 1.00 97.19 176 LYS A O 1
ATOM 1440 N N . VAL A 1 177 ? -17.255 -0.150 19.042 1.00 98.19 177 VAL A N 1
ATOM 1441 C CA . VAL A 1 177 ? -16.287 -1.120 18.528 1.00 98.19 177 VAL A CA 1
ATOM 1442 C C . VAL A 1 177 ? -15.606 -0.530 17.305 1.00 98.19 177 VAL A C 1
ATOM 1444 O O . VAL A 1 177 ? -16.267 -0.166 16.341 1.00 98.19 177 VAL A O 1
ATOM 1447 N N . ILE A 1 178 ? -14.282 -0.451 17.340 1.00 98.56 178 ILE A N 1
ATOM 1448 C CA . ILE A 1 178 ? -13.470 -0.311 16.135 1.00 98.56 178 ILE A CA 1
ATOM 1449 C C . ILE A 1 178 ? -13.115 -1.737 15.726 1.00 98.56 178 ILE A C 1
ATOM 1451 O O . ILE A 1 178 ? -12.464 -2.460 16.481 1.00 98.56 178 ILE A O 1
ATOM 1455 N N . HIS A 1 179 ? -13.609 -2.171 14.578 1.00 98.44 179 HIS A N 1
ATOM 1456 C CA . HIS A 1 179 ? -13.364 -3.487 14.022 1.00 98.44 179 HIS A CA 1
ATOM 1457 C C . HIS A 1 179 ? -12.368 -3.348 12.876 1.00 98.44 179 HIS A C 1
ATOM 1459 O O . HIS A 1 179 ? -12.694 -2.777 11.843 1.00 98.44 179 HIS A O 1
ATOM 1465 N N . ILE A 1 180 ? -11.152 -3.847 13.075 1.00 98.62 180 ILE A N 1
ATOM 1466 C CA . ILE A 1 180 ? -10.110 -3.850 12.053 1.00 98.62 180 ILE A CA 1
ATOM 1467 C C . ILE A 1 180 ? -9.994 -5.230 11.405 1.00 98.62 180 ILE A C 1
ATOM 1469 O O . ILE A 1 180 ? -9.873 -6.233 12.111 1.00 98.62 180 ILE A O 1
ATOM 1473 N N . THR A 1 181 ? -10.016 -5.264 10.075 1.00 98.31 181 THR A N 1
ATOM 1474 C CA . THR A 1 181 ? -9.834 -6.464 9.248 1.00 98.31 181 THR A CA 1
ATOM 1475 C C . THR A 1 181 ? -8.588 -6.304 8.388 1.00 98.31 181 THR A C 1
ATOM 1477 O O . THR A 1 181 ? -8.418 -5.255 7.764 1.00 98.31 181 THR A O 1
ATOM 1480 N N . PHE A 1 182 ? -7.761 -7.341 8.295 1.00 98.38 182 PHE A N 1
ATOM 1481 C CA . PHE A 1 182 ? -6.526 -7.305 7.512 1.00 98.38 182 PHE A CA 1
ATOM 1482 C C . PHE A 1 182 ? -6.594 -8.191 6.269 1.00 98.38 182 PHE A C 1
ATOM 1484 O O . PHE A 1 182 ? -7.011 -9.346 6.346 1.00 98.38 182 PHE A O 1
ATOM 1491 N N . GLN A 1 183 ? -6.106 -7.683 5.135 1.00 97.31 183 GLN A N 1
ATOM 1492 C CA . GLN A 1 183 ? -5.873 -8.501 3.943 1.00 97.31 183 GLN A CA 1
ATOM 1493 C C . GLN A 1 183 ? -4.653 -9.419 4.106 1.00 97.31 183 GLN A C 1
ATOM 1495 O O . GLN A 1 183 ? -4.652 -10.540 3.598 1.00 97.31 183 GLN A O 1
ATOM 1500 N N . TYR A 1 184 ? -3.622 -8.951 4.811 1.00 96.94 184 TYR A N 1
ATOM 1501 C CA . TYR A 1 184 ? -2.379 -9.680 5.054 1.00 96.94 184 TYR A CA 1
ATOM 1502 C C . TYR A 1 184 ? -2.120 -9.794 6.552 1.00 96.94 184 TYR A C 1
ATOM 1504 O O . TYR A 1 184 ? -2.348 -8.842 7.294 1.00 96.94 184 TYR A O 1
ATOM 1512 N N . SER A 1 185 ? -1.619 -10.947 7.000 1.00 97.25 185 SER A N 1
ATOM 1513 C CA . SER A 1 185 ? -1.305 -11.163 8.413 1.00 97.25 185 SER A CA 1
ATOM 1514 C C . SER A 1 185 ? -0.298 -10.121 8.913 1.00 97.25 185 SER A C 1
ATOM 1516 O O . SER A 1 185 ? 0.781 -10.017 8.322 1.00 97.25 185 SER A O 1
ATOM 1518 N N . PRO A 1 186 ? -0.612 -9.385 9.995 1.00 97.94 186 PRO A N 1
ATOM 1519 C CA . PRO A 1 186 ? 0.316 -8.443 10.594 1.00 97.94 186 PRO A CA 1
ATOM 1520 C C . PRO A 1 186 ? 1.608 -9.091 11.072 1.00 97.94 186 PRO A C 1
ATOM 1522 O O . PRO A 1 186 ? 1.623 -10.251 11.490 1.00 97.94 186 PRO A O 1
ATOM 1525 N N . SER A 1 187 ? 2.683 -8.310 11.054 1.00 98.00 187 SER A N 1
ATOM 1526 C CA . SER A 1 187 ? 3.949 -8.667 11.690 1.00 98.00 187 SER A CA 1
ATOM 1527 C C . SER A 1 187 ? 3.828 -8.697 13.221 1.00 98.00 187 SER A C 1
ATOM 1529 O O . SER A 1 187 ? 2.849 -8.215 13.801 1.00 98.00 187 SER A O 1
ATOM 1531 N N . ASP A 1 188 ? 4.869 -9.179 13.906 1.00 98.19 188 ASP A N 1
ATOM 1532 C CA . ASP A 1 188 ? 4.944 -9.119 15.372 1.00 98.19 188 ASP A CA 1
ATOM 1533 C C . ASP A 1 188 ? 4.875 -7.674 15.902 1.00 98.19 188 ASP A C 1
ATOM 1535 O O . ASP A 1 188 ? 4.236 -7.429 16.931 1.00 98.19 188 ASP A O 1
ATOM 1539 N N . ASN A 1 189 ? 5.468 -6.700 15.197 1.00 98.19 189 ASN A N 1
ATOM 1540 C CA . ASN A 1 189 ? 5.361 -5.290 15.584 1.00 98.19 189 ASN A CA 1
ATOM 1541 C C . ASN A 1 189 ? 3.938 -4.765 15.364 1.00 98.19 189 ASN A C 1
ATOM 1543 O O . ASN A 1 189 ? 3.419 -4.056 16.226 1.00 98.19 189 ASN A O 1
ATOM 1547 N N . GLY A 1 190 ? 3.283 -5.157 14.265 1.00 98.12 190 GLY A N 1
ATOM 1548 C CA . GLY A 1 190 ? 1.873 -4.867 14.001 1.00 98.12 190 GLY A CA 1
ATOM 1549 C C . GLY A 1 190 ? 0.958 -5.390 15.104 1.00 98.12 190 GLY A C 1
ATOM 1550 O O . GLY A 1 190 ? 0.158 -4.644 15.669 1.00 98.12 190 GLY A O 1
ATOM 1551 N N . LEU A 1 191 ? 1.126 -6.652 15.498 1.00 98.44 191 LEU A N 1
ATOM 1552 C CA . LEU A 1 191 ? 0.371 -7.253 16.600 1.00 98.44 191 LEU A CA 1
ATOM 1553 C C . LEU A 1 191 ? 0.656 -6.560 17.941 1.00 98.44 191 LEU A C 1
ATOM 1555 O O . LEU A 1 191 ? -0.272 -6.299 18.712 1.00 98.44 1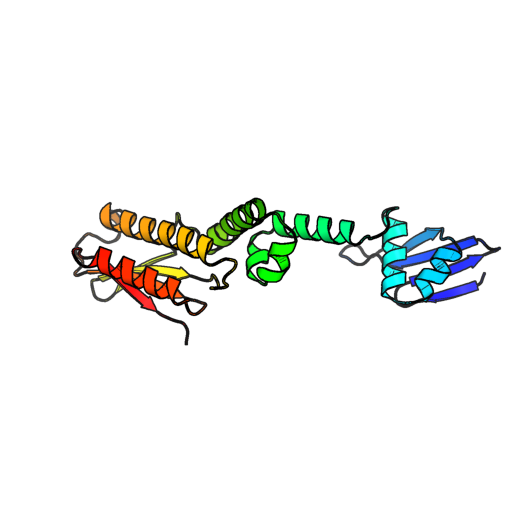91 LEU A O 1
ATOM 1559 N N . ALA A 1 192 ? 1.918 -6.222 18.223 1.00 98.50 192 ALA A N 1
ATOM 1560 C CA . ALA A 1 192 ? 2.295 -5.489 19.429 1.00 98.50 192 ALA A CA 1
ATOM 1561 C C . ALA A 1 192 ? 1.675 -4.082 19.469 1.00 98.50 192 ALA A C 1
ATOM 1563 O O . ALA A 1 192 ? 1.194 -3.652 20.523 1.00 98.50 192 ALA A O 1
ATOM 1564 N N . PHE A 1 193 ? 1.633 -3.394 18.326 1.00 98.62 193 PHE A N 1
ATOM 1565 C CA . PHE A 1 193 ? 0.967 -2.108 18.157 1.00 98.62 193 PHE A CA 1
ATOM 1566 C C . PHE A 1 193 ? -0.539 -2.215 18.440 1.00 98.62 193 PHE A C 1
ATOM 1568 O O . PHE A 1 193 ? -1.055 -1.486 19.289 1.00 98.62 193 PHE A O 1
ATOM 1575 N N . LEU A 1 194 ? -1.241 -3.182 17.841 1.00 98.50 194 LEU A N 1
ATOM 1576 C CA . LEU A 1 194 ? -2.676 -3.399 18.085 1.00 98.50 194 LEU A CA 1
ATOM 1577 C C . LEU A 1 194 ? -2.966 -3.732 19.557 1.00 98.50 194 LEU A C 1
ATOM 1579 O O . LEU A 1 194 ? -3.929 -3.223 20.138 1.00 98.50 194 LEU A O 1
ATOM 1583 N N . ALA A 1 195 ? -2.107 -4.528 20.198 1.00 98.38 195 ALA A N 1
ATOM 1584 C CA . ALA A 1 195 ? -2.210 -4.820 21.625 1.00 98.38 195 ALA A CA 1
ATOM 1585 C C . ALA A 1 195 ? -1.994 -3.566 22.493 1.00 98.38 195 ALA A C 1
ATOM 1587 O O . ALA A 1 195 ? -2.62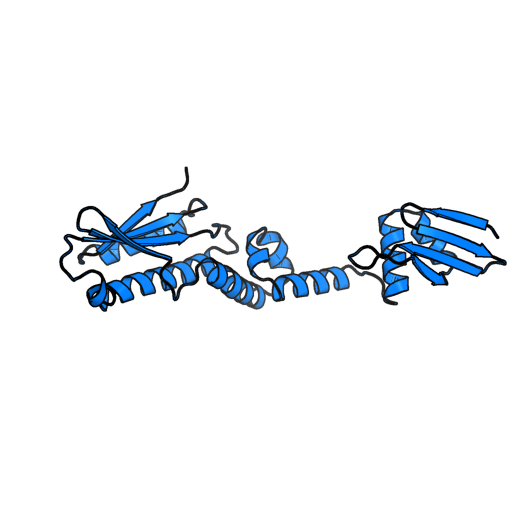1 -3.425 23.548 1.00 98.38 195 ALA A O 1
ATOM 1588 N N . ALA A 1 196 ? -1.124 -2.642 22.075 1.00 98.44 196 ALA A N 1
ATOM 1589 C CA . ALA A 1 196 ? -0.956 -1.354 22.740 1.00 98.44 196 ALA A CA 1
ATOM 1590 C C . ALA A 1 196 ? -2.219 -0.491 22.603 1.00 98.44 196 ALA A C 1
ATOM 1592 O O . ALA A 1 196 ? -2.712 0.009 23.615 1.00 98.44 196 ALA A O 1
ATOM 1593 N N . VAL A 1 197 ? -2.810 -0.404 21.406 1.00 98.25 197 VAL A N 1
ATOM 1594 C CA . VAL A 1 197 ? -4.084 0.302 21.179 1.00 98.25 197 VAL A CA 1
ATOM 1595 C C . VAL A 1 197 ? -5.193 -0.287 22.054 1.00 98.25 197 VAL A C 1
ATOM 1597 O O . VAL A 1 197 ? -5.880 0.448 22.762 1.00 98.25 197 VAL A O 1
ATOM 1600 N N . GLN A 1 198 ? -5.320 -1.616 22.115 1.00 98.06 198 GLN A N 1
ATOM 1601 C CA . GLN A 1 198 ? -6.291 -2.280 22.992 1.00 98.06 198 GLN A CA 1
ATOM 1602 C C . GLN A 1 198 ? -6.133 -1.891 24.463 1.00 98.06 198 GLN A C 1
ATOM 1604 O O . GLN A 1 198 ? -7.143 -1.730 25.147 1.00 98.06 198 GLN A O 1
ATOM 1609 N N . LYS A 1 199 ? -4.896 -1.733 24.954 1.00 97.56 199 LYS A N 1
ATOM 1610 C CA . LYS A 1 199 ? -4.615 -1.278 26.327 1.00 97.56 199 LYS A CA 1
ATOM 1611 C C . LYS A 1 199 ? -5.029 0.174 26.545 1.00 97.56 199 LYS A C 1
ATOM 1613 O O . LYS A 1 199 ? -5.600 0.467 27.591 1.00 97.56 199 LYS A O 1
ATOM 1618 N N . VAL A 1 200 ? -4.776 1.055 25.573 1.00 96.69 200 VAL A N 1
ATOM 1619 C CA . VAL A 1 200 ? -5.189 2.469 25.636 1.00 96.69 200 VAL A CA 1
ATOM 1620 C C . VAL A 1 200 ? -6.711 2.600 25.717 1.00 96.69 200 VAL A C 1
ATOM 1622 O O . VAL A 1 200 ? -7.200 3.458 26.444 1.00 96.69 200 VAL A O 1
ATOM 1625 N N . LEU A 1 201 ? -7.459 1.720 25.043 1.00 96.75 201 LEU A N 1
ATOM 1626 C CA . LEU A 1 201 ? -8.924 1.758 25.035 1.00 96.75 201 LEU A CA 1
ATOM 1627 C C . LEU A 1 201 ? -9.588 1.117 26.270 1.00 96.75 201 LEU A C 1
ATOM 1629 O O . LEU A 1 201 ? -10.748 1.421 26.536 1.00 96.75 201 LEU A O 1
ATOM 1633 N N . GLN A 1 202 ? -8.883 0.293 27.063 1.00 94.38 202 GLN A N 1
ATOM 1634 C CA . GLN A 1 202 ? -9.445 -0.399 28.245 1.00 94.38 202 GLN A CA 1
ATOM 1635 C C . GLN A 1 202 ? -10.246 0.479 29.231 1.00 94.38 202 GLN A C 1
ATOM 1637 O O . GLN A 1 202 ? -11.270 0.001 29.716 1.00 94.38 202 GLN A O 1
ATOM 1642 N N . PRO A 1 203 ? -9.824 1.711 29.590 1.00 95.25 203 PRO A N 1
ATOM 1643 C CA . PRO A 1 203 ? -10.567 2.538 30.542 1.00 95.25 203 PRO A CA 1
ATOM 1644 C C . PRO A 1 203 ? -11.787 3.252 29.931 1.00 95.25 203 PRO A C 1
ATOM 1646 O O . PRO A 1 203 ? -12.444 4.020 30.632 1.00 95.25 203 PRO A O 1
ATOM 1649 N N . THR A 1 204 ? -12.075 3.047 28.644 1.00 94.12 204 THR A N 1
ATOM 1650 C CA . THR A 1 204 ? -13.157 3.717 27.904 1.00 94.12 204 THR A CA 1
ATOM 1651 C C . THR A 1 204 ? -14.319 2.757 27.618 1.00 94.12 204 THR A C 1
ATOM 1653 O O . THR A 1 204 ? -14.264 1.575 27.948 1.00 94.12 204 THR A O 1
ATOM 1656 N N . ASP A 1 205 ? -15.382 3.248 26.980 1.00 92.44 205 ASP A N 1
ATOM 1657 C CA . ASP A 1 205 ? -16.466 2.421 26.429 1.00 92.44 205 ASP A CA 1
ATOM 1658 C C . ASP A 1 205 ? -16.193 1.947 24.984 1.00 92.44 205 ASP A C 1
ATOM 1660 O O . ASP A 1 205 ? -17.071 1.380 24.322 1.00 92.44 205 ASP A O 1
ATOM 1664 N N . MET A 1 206 ? -14.966 2.164 24.502 1.00 96.81 206 MET A N 1
ATOM 1665 C CA . MET A 1 206 ? -14.478 1.731 23.200 1.00 96.81 206 MET A CA 1
ATOM 1666 C C . MET A 1 206 ? -13.733 0.395 23.298 1.00 96.81 206 MET A C 1
ATOM 1668 O O . MET A 1 206 ? -13.179 0.020 24.331 1.00 96.81 206 MET A O 1
ATOM 1672 N N . SER A 1 207 ? -13.664 -0.339 22.191 1.00 97.12 207 SER A N 1
ATOM 1673 C CA . SER A 1 207 ? -12.769 -1.490 22.064 1.00 97.12 207 SER A CA 1
ATOM 1674 C C . SER A 1 207 ? -12.311 -1.717 20.640 1.00 97.12 207 SER A C 1
ATOM 1676 O O . SER A 1 207 ? -13.071 -1.464 19.712 1.00 97.12 207 SER A O 1
ATOM 1678 N N . LEU A 1 208 ? -11.121 -2.298 20.499 1.00 98.38 208 LEU A N 1
ATOM 1679 C CA . LEU A 1 208 ? -10.594 -2.764 19.224 1.00 98.38 208 LEU A CA 1
ATOM 1680 C C . LEU A 1 208 ? -10.830 -4.275 19.069 1.00 98.38 208 LEU A C 1
ATOM 1682 O O . LEU A 1 208 ? -10.291 -5.074 19.845 1.00 98.38 208 LEU A O 1
ATOM 1686 N N . LYS A 1 209 ? -11.626 -4.654 18.068 1.00 97.62 209 LYS A N 1
ATOM 1687 C CA . LYS A 1 209 ? -11.793 -6.029 17.582 1.00 97.62 209 LYS A CA 1
ATOM 1688 C C . LYS A 1 209 ? -10.873 -6.218 16.376 1.00 97.62 209 LYS A C 1
ATOM 1690 O O . LYS A 1 209 ? -10.955 -5.435 15.440 1.00 97.62 209 LYS A O 1
ATOM 1695 N N . VAL A 1 210 ? -10.024 -7.241 16.409 1.00 98.00 210 VAL A N 1
ATOM 1696 C CA . VAL A 1 210 ? -9.070 -7.557 15.335 1.00 98.00 210 VAL A CA 1
ATOM 1697 C C . VAL A 1 210 ? -9.503 -8.843 14.642 1.00 98.00 210 VAL A C 1
ATOM 1699 O O . VAL A 1 210 ? -9.692 -9.859 15.312 1.00 98.00 210 VAL A O 1
ATOM 1702 N N . GLU A 1 211 ? -9.637 -8.796 13.322 1.00 97.38 211 GLU A N 1
ATOM 1703 C CA . GLU A 1 211 ? -9.895 -9.941 12.452 1.00 97.38 211 GLU A CA 1
ATOM 1704 C C . GLU A 1 211 ? -8.687 -10.152 11.530 1.00 97.38 211 GLU A C 1
ATOM 1706 O O . GLU A 1 211 ? -8.294 -9.264 10.769 1.00 97.38 211 GLU A O 1
ATOM 1711 N N . LEU A 1 212 ? -8.059 -11.319 11.665 1.00 95.62 212 LEU A N 1
ATOM 1712 C CA . LEU A 1 212 ? -6.902 -11.729 10.872 1.00 95.62 212 LEU A CA 1
ATOM 1713 C C . LEU A 1 212 ? -7.375 -12.537 9.654 1.00 95.62 212 LEU A C 1
ATOM 1715 O O . LEU A 1 212 ? -8.406 -13.205 9.762 1.00 95.62 212 LEU A O 1
ATOM 1719 N N . PRO A 1 213 ? -6.639 -12.510 8.529 1.00 93.62 213 PRO A N 1
ATOM 1720 C CA . PRO A 1 213 ? -6.960 -13.356 7.384 1.00 93.62 213 PRO A CA 1
ATOM 1721 C C . PRO A 1 213 ? -6.824 -14.847 7.740 1.00 93.62 213 PRO A C 1
ATOM 1723 O O . PRO A 1 213 ? -6.063 -15.208 8.643 1.00 93.62 213 PRO A O 1
ATOM 1726 N N . GLU A 1 214 ? -7.583 -15.693 7.034 1.00 81.75 214 GLU A N 1
ATOM 1727 C CA . GLU A 1 214 ? -7.561 -17.164 7.173 1.00 81.75 214 GLU A CA 1
ATOM 1728 C C . GLU A 1 214 ? -6.262 -17.817 6.674 1.00 81.75 214 GLU A C 1
ATOM 1730 O O . GLU A 1 214 ? -5.691 -17.346 5.662 1.00 81.75 214 GLU A O 1
#

Radius of gyration: 27.89 Å; chains: 1; bounding box: 54×31×84 Å

Secondary structure (DSSP, 8-state):
-EEEE-SSEEEEEETTEEEEEEE--SSS--EEEEEE-HHHHHHHTT-HHHHHHHHHHHHHSS---HHHHHHHHHHHHHH-GGGGGGSHHHHHTTS-HHHHHHHHHHHHHHHH-TTS-SEEEEETTEEEEEEEE-----HHHHHHHHHHHHHHHHHHHHHHHTTTTHHHH-S--SEEEEEEEESSPPPHHHHHHHHHHHHHHTTSSEEEEEE---

Foldseek 3Di:
DDWDDDDQKIWDDDPQWIKIWGWDDDPDTDIDIFTDHPVLVVQLVPDVVSVVQSVVCRVPVDGDDPVNVLVVLVVVCVVPLLVCQVPVVVCPVSDDLVVSLVSLLVNQCVQQVLQDFPDWDDDPQETETEGEHAGEADPSNPVSNLVSVVSSVVNVVCCVVVVVCCVPPNDGGQAYEYEYEYPYAYDPVRVVSLVVVQVVCVVDRYGYHYHYDD